Protein AF-A0A1I1HWZ4-F1 (afdb_monomer)

Sequence (330 aa):
MKKLITRGLAITAAVMVLTGCTSGADDDKSSSIFETQPDIKASENADDNSVVETENADSQNEVSESSSQIDGVSICDETTELDYDHNYDDEIRVAVERAVAESNSFAEEFSKMDDIQDHITLRRSQDQTQTEMNIASYYYYKVWDCELNNLWKRFTEKVDMQTKEKYLTDQRNWIAMKDEAVLEALGPREEGGSIYTSEVHSLLEESTKRRCYYLAKELAAVTGDSFEMPEKSLLGLYLDNQGTGDIYSSLYMKSGWESGTDADISLYRIGELHGTIEDDESGNKLFVSEDGNVKGIITYGWDGATFKVTEVTGDSIVSVNDVYEFPFVF

Secondary structure (DSSP, 8-state):
--------------------------------TT-------------------------------------S--GGG--SPP-TTS--HHHHHHHHHHHHHT-SSHHHHHHHHHHHHHHHHHTS-TT--HHHHHHHHHHHHHHHHHHHHHHHHHHHHHS-HHHHHHHHHHHHHHHHTHHHHHHHHH--HHHHTTTHHHHHHHHHHHHHHHHHHHHHHHHHHHHT---PPPPPPS-EEEEE-TTSSS--EEEEEEE-SSSSEEEEEEETTTEEEEEEEEE-TTS-EEEEETTS-EEEEEEEETTEEEEEEEEE-SS-SS-TT-EEEEES--

pLDDT: mean 81.39, std 26.74, range [22.59, 98.88]

Solvent-accessible surface area (backbone atoms only — not comparable to full-atom values): 20180 Å² total; per-residue (Å²): 140,84,90,80,91,87,86,89,87,87,87,85,90,90,87,89,87,88,89,89,90,88,87,88,86,91,83,95,72,93,71,74,95,76,74,79,72,86,83,85,73,82,86,86,85,88,85,84,88,87,89,84,87,87,83,90,81,92,81,82,86,82,90,72,96,66,92,71,77,87,80,73,62,35,60,78,78,57,80,61,67,69,61,87,90,58,85,52,65,64,19,43,41,40,38,46,54,50,42,49,74,75,38,93,44,69,70,51,31,53,52,42,52,52,50,52,45,49,50,56,56,70,16,50,64,93,82,60,49,66,67,54,50,32,53,53,31,44,51,50,22,47,47,33,49,46,45,34,52,52,48,50,53,58,37,59,75,72,51,55,69,69,58,41,53,53,54,50,52,55,48,50,21,44,60,59,26,46,68,57,50,43,38,74,72,63,45,59,70,91,78,40,60,82,56,36,61,31,52,51,24,51,53,52,24,54,35,34,46,53,50,35,54,52,48,48,47,55,37,20,68,74,74,71,50,89,67,80,82,74,86,72,69,84,60,48,58,26,34,24,35,89,91,47,43,53,80,53,28,38,39,35,29,41,78,31,96,90,62,66,34,29,35,43,35,41,40,64,99,59,50,74,48,52,27,38,48,43,74,44,102,84,68,47,39,33,36,37,30,76,87,67,32,40,30,25,44,45,49,74,52,89,80,17,34,36,44,34,29,70,42,65,54,82,91,67,83,70,54,68,70,42,74,47,74,18,41,63,64,77

Radius of gyration: 24.94 Å; Cα contacts (8 Å, |Δi|>4): 407; chains: 1; bounding box: 84×49×72 Å

Structure (mmCIF, N/CA/C/O backbone):
data_AF-A0A1I1HWZ4-F1
#
_entry.id   AF-A0A1I1HWZ4-F1
#
loop_
_atom_site.group_PDB
_atom_site.id
_atom_site.type_symbol
_atom_site.label_atom_id
_atom_site.label_alt_id
_atom_site.label_comp_id
_atom_site.label_asym_id
_atom_site.label_entity_id
_atom_site.label_seq_id
_atom_site.pdbx_PDB_ins_code
_atom_site.Cartn_x
_atom_site.Cartn_y
_atom_site.Cartn_z
_atom_site.occupancy
_atom_site.B_iso_or_equiv
_atom_site.auth_seq_id
_atom_site.auth_comp_id
_atom_site.auth_asym_id
_atom_site.auth_atom_id
_atom_site.pdbx_PDB_model_num
ATOM 1 N N . MET A 1 1 ? -62.732 7.031 2.782 1.00 38.50 1 MET A N 1
ATOM 2 C CA . MET A 1 1 ? -63.449 7.737 1.687 1.00 38.50 1 MET A CA 1
ATOM 3 C C . MET A 1 1 ? -62.400 8.592 0.983 1.00 38.50 1 MET A C 1
ATOM 5 O O . MET A 1 1 ? -61.805 9.387 1.680 1.00 38.50 1 MET A O 1
ATOM 9 N N . LYS A 1 2 ? -62.004 8.452 -0.285 1.00 35.09 2 LYS A N 1
ATOM 10 C CA . LYS A 1 2 ? -62.618 7.943 -1.524 1.00 35.09 2 LYS A CA 1
ATOM 11 C C . LYS A 1 2 ? -61.600 7.093 -2.318 1.00 35.09 2 LYS A C 1
ATOM 13 O O . LYS A 1 2 ? -60.401 7.291 -2.185 1.00 35.09 2 LYS A O 1
ATOM 18 N N . LYS A 1 3 ? -62.120 6.160 -3.124 1.00 36.00 3 LYS A N 1
ATOM 19 C CA . LYS A 1 3 ? -61.429 5.324 -4.130 1.00 36.00 3 LYS A CA 1
ATOM 20 C C . LYS A 1 3 ? -61.256 6.072 -5.463 1.00 36.00 3 LYS A C 1
ATOM 22 O O . LYS A 1 3 ? -62.106 6.911 -5.741 1.00 36.00 3 LYS A O 1
ATOM 27 N N . LEU A 1 4 ? -60.285 5.650 -6.291 1.00 36.06 4 LEU A N 1
ATOM 28 C CA . LEU A 1 4 ? -60.371 5.251 -7.729 1.00 36.06 4 LEU A CA 1
ATOM 29 C C . LEU A 1 4 ? -58.914 5.125 -8.272 1.00 36.06 4 LEU A C 1
ATOM 31 O O . LEU A 1 4 ? -58.170 6.085 -8.146 1.00 36.06 4 LEU A O 1
ATOM 35 N N . ILE A 1 5 ? -58.369 3.934 -8.606 1.00 40.03 5 ILE A N 1
ATOM 36 C CA . ILE A 1 5 ? -58.528 3.123 -9.854 1.00 40.03 5 ILE A CA 1
ATOM 37 C C . ILE A 1 5 ? -57.928 3.862 -11.073 1.00 40.03 5 ILE A C 1
ATOM 39 O O . ILE A 1 5 ? -58.309 5.003 -11.281 1.00 40.03 5 ILE A O 1
ATOM 43 N N . THR A 1 6 ? -57.098 3.349 -11.996 1.00 35.31 6 THR A N 1
ATOM 44 C CA . THR A 1 6 ? -56.381 2.084 -12.300 1.00 35.31 6 THR A CA 1
ATOM 45 C C . THR A 1 6 ? -55.627 2.351 -13.623 1.00 35.31 6 THR A C 1
ATOM 47 O O . THR A 1 6 ? -56.177 3.080 -14.446 1.00 35.31 6 THR A O 1
ATOM 50 N N . ARG A 1 7 ? -54.461 1.728 -13.880 1.00 33.94 7 ARG A N 1
ATOM 51 C CA . ARG A 1 7 ? -54.119 0.960 -15.114 1.00 33.94 7 ARG A CA 1
ATOM 52 C C . ARG A 1 7 ? -52.607 0.765 -15.283 1.00 33.94 7 ARG A C 1
ATOM 54 O O . ARG A 1 7 ? -51.859 1.729 -15.311 1.00 33.94 7 ARG A O 1
ATOM 61 N N . GLY A 1 8 ? -52.205 -0.499 -15.424 1.00 30.92 8 GLY A N 1
ATOM 62 C CA . GLY A 1 8 ? -50.864 -0.907 -15.837 1.00 30.92 8 GLY A CA 1
ATOM 63 C C . GLY A 1 8 ? -50.747 -1.121 -17.346 1.00 30.92 8 GLY A C 1
ATOM 64 O O . GLY A 1 8 ? -51.749 -1.109 -18.065 1.00 30.92 8 GLY A O 1
ATOM 65 N N . LEU A 1 9 ? -49.517 -1.373 -17.790 1.00 26.58 9 LEU A N 1
ATOM 66 C CA . LEU A 1 9 ? -49.197 -1.956 -19.089 1.00 26.58 9 LEU A CA 1
ATOM 67 C C . LEU A 1 9 ? -47.894 -2.761 -18.953 1.00 26.58 9 LEU A C 1
ATOM 69 O O . LEU A 1 9 ? -46.909 -2.252 -18.430 1.00 26.58 9 LEU A O 1
ATOM 73 N N . ALA A 1 10 ? -47.923 -4.016 -19.397 1.00 30.72 10 ALA A N 1
ATOM 74 C CA . ALA A 1 10 ? -46.784 -4.924 -19.511 1.00 30.72 10 ALA A CA 1
ATOM 75 C C . ALA A 1 10 ? -46.482 -5.133 -21.001 1.00 30.72 10 ALA A C 1
ATOM 77 O O . ALA A 1 10 ? -47.433 -5.235 -21.779 1.00 30.72 10 ALA A O 1
ATO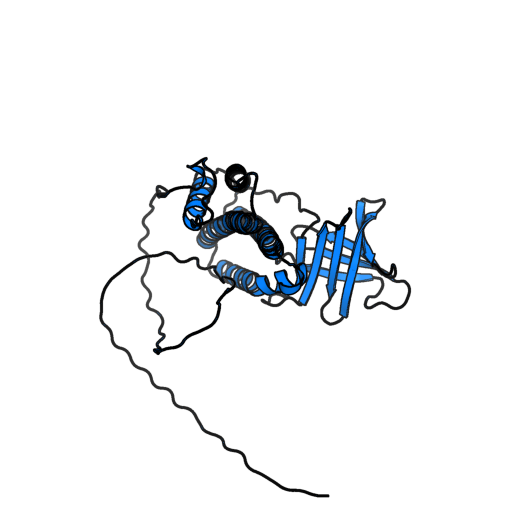M 78 N N . ILE A 1 11 ? -45.207 -5.227 -21.393 1.00 28.25 11 ILE A N 1
ATOM 79 C CA . ILE A 1 11 ? -44.791 -5.670 -22.735 1.00 28.25 11 ILE A CA 1
ATOM 80 C C . ILE A 1 11 ? -43.562 -6.585 -22.619 1.00 28.25 11 ILE A C 1
ATOM 82 O O . ILE A 1 11 ? -42.667 -6.356 -21.811 1.00 28.25 11 ILE A O 1
ATOM 86 N N . THR A 1 12 ? -43.603 -7.649 -23.417 1.00 25.95 12 THR A N 1
ATOM 87 C CA . THR A 1 12 ? -42.803 -8.880 -23.400 1.00 25.95 12 THR A CA 1
ATOM 88 C C . THR A 1 12 ? -41.672 -8.868 -24.451 1.00 25.95 12 THR A C 1
ATOM 90 O O . THR A 1 12 ? -41.719 -8.104 -25.409 1.00 25.95 12 THR A O 1
ATOM 93 N N . ALA A 1 13 ? -40.698 -9.763 -24.250 1.00 31.11 13 ALA A N 1
ATOM 94 C CA . ALA A 1 13 ? -39.396 -9.971 -24.905 1.00 31.11 13 ALA A CA 1
ATOM 95 C C . ALA A 1 13 ? -39.348 -10.350 -26.408 1.00 31.11 13 ALA A C 1
ATOM 97 O O . ALA A 1 13 ? -40.331 -10.846 -26.956 1.00 31.11 13 ALA A O 1
ATOM 98 N N . ALA A 1 14 ? -38.143 -10.270 -27.007 1.00 24.61 14 ALA A N 1
ATOM 99 C CA . ALA A 1 14 ? -37.678 -11.142 -28.103 1.00 24.61 14 ALA A CA 1
ATOM 100 C C . ALA A 1 14 ? -36.130 -11.163 -28.239 1.00 24.61 14 ALA A C 1
ATOM 102 O O . ALA A 1 14 ? -35.485 -10.128 -28.124 1.00 24.61 14 ALA A O 1
ATOM 103 N N . VAL A 1 15 ? -35.572 -12.351 -28.516 1.00 31.81 15 VAL A N 1
ATOM 104 C CA . VAL A 1 15 ? -34.152 -12.699 -28.772 1.00 31.81 15 VAL A CA 1
ATOM 105 C C . VAL A 1 15 ? -34.003 -13.129 -30.242 1.00 31.81 15 VAL A C 1
ATOM 107 O O . VAL A 1 15 ? -34.894 -13.828 -30.724 1.00 31.81 15 VAL A O 1
ATOM 110 N N . MET A 1 16 ? -32.889 -12.816 -30.925 1.00 28.08 16 MET A N 1
ATOM 111 C CA . MET A 1 16 ? -32.415 -13.532 -32.132 1.00 28.08 16 MET A CA 1
ATOM 112 C C . MET A 1 16 ? -30.881 -13.480 -32.293 1.00 28.08 16 MET A C 1
ATOM 114 O O . MET A 1 16 ? -30.250 -12.481 -31.975 1.00 28.08 16 MET A O 1
ATOM 118 N N . VAL A 1 17 ? -30.334 -14.583 -32.819 1.00 31.05 17 VAL A N 1
ATOM 119 C CA . VAL A 1 17 ? -28.922 -14.932 -33.097 1.00 31.05 17 VAL A CA 1
ATOM 120 C C . VAL A 1 17 ? -28.690 -14.932 -34.624 1.00 31.05 17 VAL A C 1
ATOM 122 O O . VAL A 1 17 ? -29.641 -15.272 -35.330 1.00 31.05 17 VAL A O 1
ATOM 125 N N . LEU A 1 18 ? -27.472 -14.623 -35.127 1.00 26.83 18 LEU A N 1
ATOM 126 C CA . LEU A 1 18 ? -26.677 -15.416 -36.114 1.00 26.83 18 LEU A CA 1
ATOM 127 C C . LEU A 1 18 ? -25.479 -14.664 -36.779 1.00 26.83 18 LEU A C 1
ATOM 129 O O . LEU A 1 18 ? -25.610 -13.563 -37.297 1.00 26.83 18 LEU A O 1
ATOM 133 N N . THR A 1 19 ? -24.354 -15.395 -36.797 1.00 28.92 19 THR A N 1
ATOM 134 C CA . THR A 1 19 ? -23.020 -15.387 -37.467 1.00 28.92 19 THR A CA 1
ATOM 135 C C . THR A 1 19 ? -22.773 -14.805 -38.885 1.00 28.92 19 THR A C 1
ATOM 137 O O . THR A 1 19 ? -23.590 -15.026 -39.778 1.00 28.92 19 THR A O 1
ATOM 140 N N . GLY A 1 20 ? -21.527 -14.328 -39.146 1.00 26.28 20 GLY A N 1
ATOM 141 C CA . GLY A 1 20 ? -20.799 -14.454 -40.444 1.00 26.28 20 GLY A CA 1
ATOM 142 C C . GLY A 1 20 ? -19.760 -13.354 -40.818 1.00 26.28 20 GLY A C 1
ATOM 143 O O . GLY A 1 20 ? -20.107 -12.185 -40.826 1.00 26.28 20 GLY A O 1
ATOM 144 N N . CYS A 1 21 ? -18.523 -13.751 -41.181 1.00 29.05 21 CYS A N 1
ATOM 145 C CA . CYS A 1 21 ? -17.221 -13.025 -41.153 1.00 29.05 21 CYS A CA 1
ATOM 146 C C . CYS A 1 21 ? -16.700 -12.245 -42.413 1.00 29.05 21 CYS A C 1
ATOM 148 O O . CYS A 1 21 ? -17.296 -12.282 -43.488 1.00 29.05 21 CYS A O 1
ATOM 150 N N . THR A 1 22 ? -15.450 -11.728 -42.254 1.00 27.42 22 THR A N 1
ATOM 151 C CA . THR A 1 22 ? -14.352 -11.272 -43.182 1.00 27.42 22 THR A CA 1
ATOM 152 C C . THR A 1 22 ? -14.216 -9.745 -43.405 1.00 27.42 22 THR A C 1
ATOM 154 O O . THR A 1 22 ? -15.232 -9.102 -43.627 1.00 27.42 22 THR A O 1
ATOM 157 N N . SER A 1 23 ? -13.054 -9.053 -43.422 1.00 31.23 23 SER A N 1
ATOM 158 C CA . SER A 1 23 ? -11.621 -9.281 -43.070 1.00 31.23 23 SER A CA 1
ATOM 159 C C . SER A 1 23 ? -10.805 -7.970 -43.295 1.00 31.23 23 SER A C 1
ATOM 161 O O . SER A 1 23 ? -11.046 -7.344 -44.328 1.00 31.23 23 SER A O 1
ATOM 163 N N . GLY A 1 24 ? -9.799 -7.616 -42.459 1.00 26.27 24 GLY A N 1
ATOM 164 C CA . GLY A 1 24 ? -8.664 -6.744 -42.873 1.00 26.27 24 GLY A CA 1
ATOM 165 C C . GLY A 1 24 ? -7.914 -5.862 -41.831 1.00 26.27 24 GLY A C 1
ATOM 166 O O . GLY A 1 24 ? -8.351 -4.743 -41.603 1.00 26.27 24 GLY A O 1
ATOM 167 N N . ALA A 1 25 ? -6.745 -6.356 -41.371 1.00 27.58 25 ALA A N 1
ATOM 168 C CA . ALA A 1 25 ? -5.433 -5.719 -41.052 1.00 27.58 25 ALA A CA 1
ATOM 169 C C . ALA A 1 25 ? -5.175 -4.770 -39.834 1.00 27.58 25 ALA A C 1
ATOM 171 O O . ALA A 1 25 ? -5.507 -3.591 -39.881 1.00 27.58 25 ALA A O 1
ATOM 172 N N . ASP A 1 26 ? -4.475 -5.347 -38.834 1.00 28.55 26 ASP A N 1
ATOM 173 C CA . ASP A 1 26 ? -3.276 -4.967 -38.029 1.00 28.55 26 ASP A CA 1
ATOM 174 C C . ASP A 1 26 ? -3.046 -3.561 -37.415 1.00 28.55 26 ASP A C 1
ATOM 176 O O . ASP A 1 26 ? -2.865 -2.581 -38.132 1.00 28.55 26 ASP A O 1
ATOM 180 N N . ASP A 1 27 ? -2.898 -3.524 -36.074 1.00 28.06 27 ASP A N 1
ATOM 181 C CA . ASP A 1 27 ? -1.665 -3.099 -35.363 1.00 28.06 27 ASP A CA 1
ATOM 182 C C . ASP A 1 27 ? -1.723 -3.490 -33.859 1.00 28.06 27 ASP A C 1
ATOM 184 O O . ASP A 1 27 ? -2.655 -3.124 -33.138 1.00 28.06 27 ASP A O 1
ATOM 188 N N . ASP A 1 28 ? -0.721 -4.245 -33.390 1.00 31.33 28 ASP A N 1
ATOM 189 C CA . ASP A 1 28 ? -0.553 -4.726 -32.008 1.00 31.33 28 ASP A CA 1
ATOM 190 C C . ASP A 1 28 ? -0.138 -3.594 -31.047 1.00 31.33 28 ASP A C 1
ATOM 192 O O . ASP A 1 28 ? 0.939 -3.008 -31.174 1.00 31.33 28 ASP A O 1
ATOM 196 N N . LYS A 1 29 ? -0.953 -3.340 -30.014 1.00 28.89 29 LYS A N 1
ATOM 197 C CA . LYS A 1 29 ? -0.550 -2.630 -28.789 1.00 28.89 29 LYS A CA 1
ATOM 198 C C . LYS A 1 29 ? -1.065 -3.389 -27.571 1.00 28.89 29 LYS A C 1
ATOM 200 O O . LYS A 1 29 ? -2.269 -3.503 -27.363 1.00 28.89 29 LYS A O 1
ATOM 205 N N . SER A 1 30 ? -0.137 -3.888 -26.761 1.00 31.52 30 SER A N 1
ATOM 206 C CA . SER A 1 30 ? -0.400 -4.451 -25.436 1.00 31.52 30 SER A CA 1
ATOM 207 C C . SER A 1 30 ? -0.931 -3.352 -24.510 1.00 31.52 30 SER A C 1
ATOM 209 O O . SER A 1 30 ? -0.153 -2.606 -23.922 1.00 31.52 30 SER A O 1
ATOM 211 N N . SER A 1 31 ? -2.251 -3.231 -24.389 1.00 29.28 31 SER A N 1
ATOM 212 C CA . SER A 1 31 ? -2.900 -2.373 -23.394 1.00 29.28 31 SER A CA 1
ATOM 213 C C . SER A 1 31 ? -2.876 -3.039 -22.015 1.00 29.28 31 SER A C 1
ATOM 215 O O . SER A 1 31 ? -3.223 -4.216 -21.895 1.00 29.28 31 SER A O 1
ATOM 217 N N . SER A 1 32 ? -2.497 -2.276 -20.984 1.00 37.09 32 SER A N 1
ATOM 218 C CA . SER A 1 32 ? -2.587 -2.649 -19.567 1.00 37.09 32 SER A CA 1
ATOM 219 C C . SER A 1 32 ? -3.937 -3.305 -19.246 1.00 37.09 32 SER A C 1
ATOM 221 O O . SER A 1 32 ? -4.990 -2.734 -19.516 1.00 37.09 32 SER A O 1
ATOM 223 N N . ILE A 1 33 ? -3.919 -4.497 -18.642 1.00 35.78 33 ILE A N 1
ATOM 224 C CA . ILE A 1 33 ? -5.132 -5.178 -18.145 1.00 35.78 33 ILE A CA 1
ATOM 225 C C . ILE A 1 33 ? -5.763 -4.434 -16.946 1.00 35.78 33 ILE A C 1
ATOM 227 O O . ILE A 1 33 ? -6.873 -4.771 -16.535 1.00 35.78 33 ILE A O 1
ATOM 231 N N . PHE A 1 34 ? -5.074 -3.432 -16.385 1.00 39.88 34 PHE A N 1
ATOM 232 C CA . PHE A 1 34 ? -5.326 -2.898 -15.044 1.00 39.88 34 PHE A CA 1
ATOM 233 C C . PHE A 1 34 ? -5.639 -1.396 -14.977 1.00 39.88 34 PHE A C 1
ATOM 235 O O . PHE A 1 34 ? -5.811 -0.866 -13.881 1.00 39.88 34 PHE A O 1
ATOM 242 N N . GLU A 1 35 ? -5.761 -0.695 -16.104 1.00 40.53 35 GLU A N 1
ATOM 243 C CA . GLU A 1 35 ? -6.103 0.730 -16.079 1.00 40.53 35 GLU A CA 1
ATOM 244 C C . GLU A 1 35 ? -7.620 0.961 -16.082 1.00 40.53 35 GLU A C 1
ATOM 246 O O . GLU A 1 35 ? -8.275 0.958 -17.122 1.00 40.53 35 GLU A O 1
ATOM 251 N N . THR A 1 36 ? -8.176 1.269 -14.911 1.00 31.19 36 THR A N 1
ATOM 252 C CA . THR A 1 36 ? -9.171 2.342 -1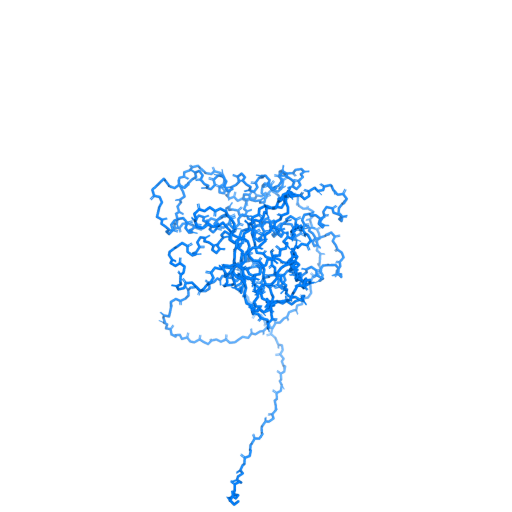4.825 1.00 31.19 36 THR A CA 1
ATOM 253 C C . THR A 1 36 ? -8.407 3.643 -14.620 1.00 31.19 36 THR A C 1
ATOM 255 O O . THR A 1 36 ? -7.978 3.960 -13.513 1.00 31.19 36 THR A O 1
ATOM 258 N N . GLN A 1 37 ? -8.188 4.391 -15.703 1.00 35.41 37 GLN A N 1
ATOM 259 C CA . GLN A 1 37 ? -7.815 5.796 -15.574 1.00 35.41 37 GLN A CA 1
ATOM 260 C C . GLN A 1 37 ? -8.959 6.539 -14.861 1.00 35.41 37 GLN A C 1
ATOM 262 O O . GLN A 1 37 ? -10.119 6.330 -15.231 1.00 35.41 37 GLN A O 1
ATOM 267 N N . PRO A 1 38 ? -8.686 7.453 -13.915 1.00 31.84 38 PRO A N 1
ATOM 268 C CA . PRO A 1 38 ? -9.669 8.462 -13.562 1.00 31.84 38 PRO A CA 1
ATOM 269 C C . PRO A 1 38 ? -9.919 9.326 -14.807 1.00 31.84 38 PRO A C 1
ATOM 271 O O . PRO A 1 38 ? -9.071 10.118 -15.222 1.00 31.84 38 PRO A O 1
ATOM 274 N N . ASP A 1 39 ? -11.078 9.128 -15.436 1.00 26.86 39 ASP A N 1
ATOM 275 C CA . ASP A 1 39 ? -11.561 9.886 -16.591 1.00 26.86 39 ASP A CA 1
ATOM 276 C C . ASP A 1 39 ? -11.630 11.387 -16.220 1.00 26.86 39 ASP A C 1
ATOM 278 O O . ASP A 1 39 ? -12.622 11.872 -15.675 1.00 26.86 39 ASP A O 1
ATOM 282 N N . ILE A 1 40 ? -10.595 12.176 -16.532 1.00 32.34 40 ILE A N 1
ATOM 283 C CA . ILE A 1 40 ? -10.735 13.636 -16.627 1.00 32.34 40 ILE A CA 1
ATOM 284 C C . ILE A 1 40 ? -11.189 13.947 -18.053 1.00 32.34 40 ILE A C 1
ATOM 286 O O . ILE A 1 40 ? -10.394 14.294 -18.924 1.00 32.34 40 ILE A O 1
ATOM 290 N N . LYS A 1 41 ? -12.496 13.820 -18.303 1.00 27.77 41 LYS A N 1
ATOM 291 C CA . LYS A 1 41 ? -13.126 14.325 -19.529 1.00 27.77 41 LYS A CA 1
ATOM 292 C C . LYS A 1 41 ? -13.779 15.675 -19.270 1.00 27.77 41 LYS A C 1
ATOM 294 O O . LYS A 1 41 ? -14.785 15.780 -18.574 1.00 27.77 41 LYS A O 1
ATOM 299 N N . ALA A 1 42 ? -13.229 16.710 -19.897 1.00 25.97 42 ALA A N 1
ATOM 300 C CA . ALA A 1 42 ? -13.965 17.931 -20.180 1.00 25.97 42 ALA A CA 1
ATOM 301 C C . ALA A 1 42 ? -15.014 17.646 -21.278 1.00 25.97 42 ALA A C 1
ATOM 303 O O . ALA A 1 42 ? -14.674 17.146 -22.349 1.00 25.97 42 ALA A O 1
ATOM 304 N N . SER A 1 43 ? -16.284 17.958 -20.996 1.00 24.02 43 SER A N 1
ATOM 305 C CA . SER A 1 43 ? -17.391 18.046 -21.973 1.00 24.02 43 SER A CA 1
ATOM 306 C C . SER A 1 43 ? -17.037 19.073 -23.075 1.00 24.02 43 SER A C 1
ATOM 308 O O . SER A 1 43 ? -16.333 20.035 -22.778 1.00 24.02 43 SER A O 1
ATOM 310 N N . GLU A 1 44 ? -17.453 19.030 -24.347 1.00 23.58 44 GLU A N 1
ATOM 311 C CA . GLU A 1 44 ? -18.650 18.476 -24.992 1.00 23.58 44 GLU A CA 1
ATOM 312 C C . GLU A 1 44 ? -18.443 18.534 -26.530 1.00 23.58 44 GLU A C 1
ATOM 314 O O . GLU A 1 44 ? -17.950 19.551 -27.028 1.00 23.58 44 GLU A O 1
ATOM 319 N N . ASN A 1 45 ? -18.823 17.496 -27.292 1.00 25.72 45 ASN A N 1
ATOM 320 C CA . ASN A 1 45 ? -19.725 17.580 -28.461 1.00 25.72 45 ASN A CA 1
ATOM 321 C C . ASN A 1 45 ? -19.862 16.234 -29.202 1.00 25.72 45 ASN A C 1
ATOM 323 O O . ASN A 1 45 ? -18.896 15.506 -29.413 1.00 25.72 45 ASN A O 1
ATOM 327 N N . ALA A 1 46 ? -21.110 15.954 -29.577 1.00 22.95 46 ALA A N 1
ATOM 328 C CA . ALA A 1 46 ? -21.642 14.753 -30.214 1.00 22.95 46 ALA A CA 1
ATOM 329 C C . ALA A 1 46 ? -21.151 14.523 -31.658 1.00 22.95 46 ALA A C 1
ATOM 331 O O . ALA A 1 46 ? -20.998 15.488 -32.401 1.00 22.95 46 ALA A O 1
ATOM 332 N N . ASP A 1 47 ? -20.987 13.261 -32.076 1.00 23.52 47 ASP A N 1
ATOM 333 C CA . ASP A 1 47 ? -21.972 12.556 -32.920 1.00 23.52 47 ASP A CA 1
ATOM 334 C C . ASP A 1 47 ? -21.558 11.097 -33.240 1.00 23.52 47 ASP A C 1
ATOM 336 O O . ASP A 1 47 ? -20.384 10.787 -33.408 1.00 23.52 47 ASP A O 1
ATOM 340 N N . ASP A 1 48 ? -22.588 10.253 -33.370 1.00 22.69 48 ASP A N 1
ATOM 341 C CA . ASP A 1 48 ? -22.713 9.033 -34.196 1.00 22.69 48 ASP A CA 1
ATOM 342 C C . ASP A 1 48 ? -21.966 7.707 -33.842 1.00 22.69 48 ASP A C 1
ATOM 344 O O . ASP A 1 48 ? -20.865 7.411 -34.291 1.00 22.69 48 ASP A O 1
ATOM 348 N N . ASN A 1 49 ? -22.678 6.844 -33.099 1.00 23.78 49 ASN A N 1
ATOM 349 C CA . ASN A 1 49 ? -23.187 5.529 -33.551 1.00 23.78 49 ASN A CA 1
ATOM 350 C C . ASN A 1 49 ? -22.206 4.459 -34.105 1.00 23.78 49 ASN A C 1
ATOM 352 O O . ASN A 1 49 ? -21.797 4.493 -35.260 1.00 23.78 49 ASN A O 1
ATOM 356 N N . SER A 1 50 ? -22.001 3.363 -33.363 1.00 23.47 50 SER A N 1
ATOM 357 C CA . SER A 1 50 ? -22.541 2.032 -33.724 1.00 23.47 50 SER A CA 1
ATOM 358 C C . SER A 1 50 ? -22.009 0.910 -32.821 1.00 23.47 50 SER A C 1
ATOM 360 O O . SER A 1 50 ? -20.885 0.917 -32.334 1.00 23.47 50 SER A O 1
ATOM 362 N N . VAL A 1 51 ? -22.909 -0.035 -32.575 1.00 24.52 51 VAL A N 1
ATOM 363 C CA . VAL A 1 51 ? -22.828 -1.213 -31.706 1.00 24.52 51 VAL A CA 1
ATOM 364 C C . VAL A 1 51 ? -22.064 -2.345 -32.411 1.00 24.52 51 VAL A C 1
ATOM 366 O O . VAL A 1 51 ? -22.137 -2.429 -33.635 1.00 24.52 51 VAL A O 1
ATOM 369 N N . VAL A 1 52 ? -21.416 -3.246 -31.655 1.00 23.95 52 VAL A N 1
ATOM 370 C CA . VAL A 1 52 ? -21.683 -4.710 -31.635 1.00 23.95 52 VAL A CA 1
ATOM 371 C C . VAL A 1 52 ? -20.539 -5.479 -30.942 1.00 23.95 52 VAL A C 1
ATOM 373 O O . VAL A 1 52 ? -19.390 -5.460 -31.370 1.00 23.95 52 VAL A O 1
ATOM 376 N N . GLU A 1 53 ? -20.918 -6.181 -29.870 1.00 28.22 53 GLU A N 1
ATOM 377 C CA . GLU A 1 53 ? -20.212 -7.279 -29.191 1.00 28.22 53 GLU A CA 1
ATOM 378 C C . GLU A 1 53 ? -19.999 -8.481 -30.135 1.00 28.22 53 GLU A C 1
ATOM 380 O O . GLU A 1 53 ? -20.802 -8.668 -31.040 1.00 28.22 53 GLU A O 1
ATOM 385 N N . THR A 1 54 ? -19.018 -9.364 -29.904 1.00 23.11 54 THR A N 1
ATOM 386 C CA . THR A 1 54 ? -19.248 -10.800 -29.580 1.00 23.11 54 THR A CA 1
ATOM 387 C C . THR A 1 54 ? -17.914 -11.532 -29.358 1.00 23.11 54 THR A C 1
ATOM 389 O O . THR A 1 54 ? -16.920 -11.304 -30.041 1.00 23.11 54 THR A O 1
ATOM 392 N N . GLU A 1 55 ? -17.960 -12.442 -28.393 1.00 26.00 55 GLU A N 1
ATOM 393 C CA . GLU A 1 55 ? -16.935 -13.322 -27.842 1.00 26.00 55 GLU A CA 1
ATOM 394 C C . GLU A 1 55 ? -16.443 -14.483 -28.748 1.00 26.00 55 GLU A C 1
ATOM 396 O O . GLU A 1 55 ? -17.183 -15.022 -29.569 1.00 26.00 55 GLU A O 1
ATOM 401 N N . ASN A 1 56 ? -15.220 -14.931 -28.415 1.00 28.23 56 ASN A N 1
ATOM 402 C CA . ASN A 1 56 ? -14.671 -16.300 -28.342 1.00 28.23 56 ASN A CA 1
ATOM 403 C C . ASN A 1 56 ? -14.507 -17.202 -29.585 1.00 28.23 56 ASN A C 1
ATOM 405 O O . ASN A 1 56 ? -15.469 -17.752 -30.120 1.00 28.23 56 ASN A O 1
ATOM 409 N N . ALA A 1 57 ? -13.245 -17.581 -29.846 1.00 22.59 57 ALA A N 1
ATOM 410 C CA . ALA A 1 57 ? -12.867 -18.977 -30.091 1.00 22.59 57 ALA A CA 1
ATOM 411 C C . ALA A 1 57 ? -11.392 -19.260 -29.730 1.00 22.59 57 ALA A C 1
ATOM 413 O O . ALA A 1 57 ? -10.472 -18.599 -30.201 1.00 22.59 57 ALA A O 1
ATOM 414 N N . ASP A 1 58 ? -11.247 -20.293 -28.904 1.00 28.38 58 ASP A N 1
ATOM 415 C CA . ASP A 1 58 ? -10.077 -21.079 -28.506 1.00 28.38 58 ASP A CA 1
ATOM 416 C C . ASP A 1 58 ? -9.012 -21.275 -29.605 1.00 28.38 58 ASP A C 1
ATOM 418 O O . ASP A 1 58 ? -9.324 -21.620 -30.748 1.00 28.38 58 ASP A O 1
ATOM 422 N N . SER A 1 59 ? -7.737 -21.101 -29.251 1.00 24.69 59 SER A N 1
ATOM 423 C CA . SER A 1 59 ? -6.598 -21.602 -30.025 1.00 24.69 59 SER A CA 1
ATOM 424 C C . SER A 1 59 ? -5.436 -21.927 -29.093 1.00 24.69 59 SER A C 1
ATOM 426 O O . SER A 1 59 ? -4.904 -21.084 -28.376 1.00 24.69 59 SER A O 1
ATOM 428 N N . GLN A 1 60 ? -5.102 -23.212 -29.106 1.00 25.25 60 GLN A N 1
ATOM 429 C CA . GLN A 1 60 ? -4.130 -23.878 -28.262 1.00 25.25 60 GLN A CA 1
ATOM 430 C C . GLN A 1 60 ? -2.689 -23.441 -28.554 1.00 25.25 60 GLN A C 1
ATOM 432 O O . GLN A 1 60 ? -2.280 -23.332 -29.706 1.00 25.25 60 GLN A O 1
ATOM 437 N N . ASN A 1 61 ? -1.949 -23.284 -27.455 1.00 26.98 61 ASN A N 1
ATOM 438 C CA . ASN A 1 61 ? -0.498 -23.335 -27.269 1.00 26.98 61 ASN A CA 1
ATOM 439 C C . ASN A 1 61 ? 0.357 -23.834 -28.448 1.00 26.98 61 ASN A C 1
ATOM 441 O O . ASN A 1 61 ? 0.355 -25.025 -28.761 1.00 26.98 61 ASN A O 1
ATOM 445 N N . GLU A 1 62 ? 1.287 -22.980 -28.878 1.00 25.12 62 GLU A N 1
ATOM 446 C CA . GLU A 1 62 ? 2.666 -23.400 -29.133 1.00 25.12 62 GLU A CA 1
ATOM 447 C C . GLU A 1 62 ? 3.604 -22.634 -28.193 1.00 25.12 62 GLU A C 1
ATOM 449 O O . GLU A 1 62 ? 3.696 -21.409 -28.213 1.00 25.12 62 GLU A O 1
ATOM 454 N N . VAL A 1 63 ? 4.277 -23.391 -27.327 1.00 36.19 63 VAL A N 1
ATOM 455 C CA . VAL A 1 63 ? 5.316 -22.913 -26.416 1.00 36.19 63 VAL A CA 1
ATOM 456 C C . VAL A 1 63 ? 6.577 -22.657 -27.235 1.00 36.19 63 VAL A C 1
ATOM 458 O O . VAL A 1 63 ? 7.144 -23.590 -27.799 1.00 36.19 63 VAL A O 1
ATOM 461 N N . SER A 1 64 ? 7.032 -21.408 -27.264 1.00 26.14 64 SER A N 1
ATOM 462 C CA . SER A 1 64 ? 8.418 -21.074 -27.588 1.00 26.14 64 SER A CA 1
ATOM 463 C C . SER A 1 64 ? 9.078 -20.497 -26.343 1.00 26.14 64 SER A C 1
ATOM 465 O O . SER A 1 64 ? 8.783 -19.376 -25.935 1.00 26.14 64 SER A O 1
ATOM 467 N N . GLU A 1 65 ? 9.970 -21.284 -25.737 1.00 39.50 65 GLU A N 1
ATOM 468 C CA . GLU A 1 65 ? 11.002 -20.769 -24.837 1.00 39.50 65 GLU A CA 1
ATOM 469 C C . GLU A 1 65 ? 11.802 -19.704 -25.595 1.00 39.50 65 GLU A C 1
ATOM 471 O O . GLU A 1 65 ? 12.577 -20.015 -26.498 1.00 39.50 65 GLU A O 1
ATOM 476 N N . SER A 1 66 ? 11.602 -18.440 -25.238 1.00 30.73 66 SER A N 1
ATOM 477 C CA . SER A 1 66 ? 12.432 -17.337 -25.699 1.00 30.73 66 SER A CA 1
ATOM 478 C C . SER A 1 66 ? 13.047 -16.688 -24.474 1.00 30.73 66 SER A C 1
ATOM 480 O O . SER A 1 66 ? 12.339 -16.101 -23.659 1.00 30.73 66 SER A O 1
ATOM 482 N N . SER A 1 67 ? 14.371 -16.775 -24.351 1.00 43.06 67 SER A N 1
ATOM 483 C CA . SER A 1 67 ? 15.133 -15.819 -23.553 1.00 43.06 67 SER A CA 1
ATOM 484 C C . SER A 1 67 ? 14.951 -14.444 -24.205 1.00 43.06 67 SER A C 1
ATOM 486 O O . SER A 1 67 ? 15.675 -14.092 -25.138 1.00 43.06 67 SER A O 1
ATOM 488 N N . SER A 1 68 ? 13.916 -13.709 -23.808 1.00 42.28 68 SER A N 1
ATOM 489 C CA . SER A 1 68 ? 13.598 -12.409 -24.390 1.00 42.28 68 SER A CA 1
ATOM 490 C C . SER A 1 68 ? 14.655 -11.397 -23.968 1.00 42.28 68 SER A C 1
ATOM 492 O O . SER A 1 68 ? 14.759 -11.059 -22.789 1.00 42.28 68 SER A O 1
ATOM 494 N N . GLN A 1 69 ? 15.438 -10.905 -24.929 1.00 58.94 69 GLN A N 1
ATOM 495 C CA . GLN A 1 69 ? 16.091 -9.612 -24.767 1.00 58.94 69 GLN A CA 1
ATOM 496 C C . GLN A 1 69 ? 14.984 -8.578 -24.539 1.00 58.94 69 GLN A C 1
ATOM 498 O O . GLN A 1 69 ? 14.005 -8.541 -25.282 1.00 58.94 69 GLN A O 1
ATOM 503 N N . ILE A 1 70 ? 15.095 -7.813 -23.456 1.00 74.25 70 ILE A N 1
ATOM 504 C CA . ILE A 1 70 ? 14.144 -6.750 -23.138 1.00 74.25 70 ILE A CA 1
ATOM 505 C C . ILE A 1 70 ? 14.506 -5.559 -24.027 1.00 74.25 70 ILE A C 1
ATOM 507 O O . ILE A 1 70 ? 15.343 -4.720 -23.676 1.00 74.25 70 ILE A O 1
ATOM 511 N N . ASP A 1 71 ? 13.919 -5.548 -25.221 1.00 77.06 71 ASP A N 1
ATOM 512 C CA . ASP A 1 71 ? 14.098 -4.498 -26.216 1.00 77.06 71 ASP A CA 1
ATOM 513 C C . ASP A 1 71 ? 13.231 -3.282 -25.848 1.00 77.06 71 ASP A C 1
ATOM 515 O O . ASP A 1 71 ? 12.027 -3.400 -25.629 1.00 77.06 71 ASP A O 1
ATOM 519 N N . GLY A 1 72 ? 13.842 -2.097 -25.762 1.00 88.25 72 GLY A N 1
ATOM 520 C CA . GLY A 1 72 ? 13.150 -0.859 -25.393 1.00 88.25 72 GLY A CA 1
ATOM 521 C C . GLY A 1 72 ? 14.089 0.215 -24.847 1.00 88.25 72 GLY A C 1
ATOM 522 O O . GLY A 1 72 ? 15.261 -0.054 -24.579 1.00 88.25 72 GLY A O 1
ATOM 523 N N . VAL A 1 73 ? 13.587 1.437 -24.687 1.00 93.81 73 VAL A N 1
ATOM 524 C CA . VAL A 1 73 ? 14.286 2.505 -23.953 1.00 93.81 73 VAL A CA 1
ATOM 525 C C . VAL A 1 73 ? 13.870 2.397 -22.491 1.00 93.81 73 VAL A C 1
ATOM 527 O O . VAL A 1 73 ? 12.683 2.259 -22.222 1.00 93.81 73 VAL A O 1
ATOM 530 N N . SER A 1 74 ? 14.823 2.400 -21.560 1.00 96.50 74 SER A N 1
ATOM 531 C CA . SER A 1 74 ? 14.528 2.475 -20.126 1.00 96.50 74 SER A CA 1
ATOM 532 C C . SER A 1 74 ? 14.584 3.923 -19.661 1.00 96.50 74 SER A C 1
ATOM 534 O O . SER A 1 74 ? 15.492 4.658 -20.049 1.00 96.50 74 SER A O 1
ATOM 536 N N . ILE A 1 75 ? 13.698 4.305 -18.738 1.00 97.56 75 ILE A N 1
ATOM 537 C CA . ILE A 1 75 ? 13.749 5.633 -18.104 1.00 97.56 75 ILE A CA 1
ATOM 538 C C . ILE A 1 75 ? 15.079 5.848 -17.355 1.00 97.56 75 ILE A C 1
ATOM 540 O O . ILE A 1 75 ? 15.518 6.984 -17.154 1.00 97.56 75 ILE A O 1
ATOM 544 N N . CYS A 1 76 ? 15.748 4.753 -16.980 1.00 97.38 76 CYS A N 1
ATOM 545 C CA . CYS A 1 76 ? 17.053 4.750 -16.327 1.00 97.38 76 CYS A CA 1
ATOM 546 C C . CYS A 1 76 ? 18.240 4.952 -17.284 1.00 97.38 76 CYS A C 1
ATOM 548 O O . CYS A 1 76 ? 19.351 5.199 -16.819 1.00 97.38 76 CYS A O 1
ATOM 550 N N . ASP A 1 77 ? 18.033 4.873 -18.605 1.00 96.19 77 ASP A N 1
ATOM 551 C CA . ASP A 1 77 ? 19.109 5.024 -19.597 1.00 96.19 77 ASP A CA 1
ATOM 552 C C . ASP A 1 77 ? 19.529 6.498 -19.785 1.00 96.19 77 ASP A C 1
ATOM 554 O O . ASP A 1 77 ? 20.621 6.782 -20.283 1.00 96.19 77 ASP A O 1
ATOM 558 N N . GLU A 1 78 ? 18.685 7.446 -19.369 1.00 93.50 78 GLU A N 1
ATOM 559 C CA . GLU A 1 78 ? 18.919 8.884 -19.492 1.00 93.50 78 GLU A CA 1
ATOM 560 C C . GLU A 1 78 ? 19.032 9.579 -18.128 1.00 93.50 78 GLU A C 1
ATOM 562 O O . GLU A 1 78 ? 18.375 9.197 -17.167 1.00 93.50 78 GLU A O 1
ATOM 567 N N . THR A 1 79 ? 19.860 10.625 -18.043 1.00 93.44 79 THR A N 1
ATOM 568 C CA . THR A 1 79 ? 20.125 11.400 -16.816 1.00 93.44 79 THR A CA 1
ATOM 569 C C . THR A 1 79 ? 19.724 12.873 -16.914 1.00 93.44 79 THR A C 1
ATOM 571 O O . THR A 1 79 ? 19.967 13.639 -15.983 1.00 93.44 79 THR A O 1
ATOM 574 N N . THR A 1 80 ? 19.145 13.294 -18.040 1.00 95.50 80 THR A N 1
ATOM 575 C CA . THR A 1 80 ? 18.634 14.658 -18.225 1.00 95.50 80 THR A CA 1
ATOM 576 C C . THR A 1 80 ? 17.346 14.867 -17.429 1.00 95.50 80 THR A C 1
ATOM 578 O O . THR A 1 80 ? 16.716 13.901 -16.990 1.00 95.50 80 THR A O 1
ATOM 581 N N . GLU A 1 81 ? 16.957 16.128 -17.218 1.00 96.69 81 GLU A N 1
ATOM 582 C CA . GLU A 1 81 ? 15.689 16.439 -16.552 1.00 96.69 81 GLU A CA 1
ATOM 583 C C . GLU A 1 81 ? 14.499 15.787 -17.279 1.00 96.69 81 GLU A C 1
ATOM 585 O O . GLU A 1 81 ? 14.534 15.593 -18.495 1.00 96.69 81 GLU A O 1
ATOM 590 N N . LEU A 1 82 ? 13.459 15.419 -16.527 1.00 96.88 82 LEU A N 1
ATOM 591 C CA . LEU A 1 82 ? 12.234 14.851 -17.094 1.00 96.88 82 LEU A CA 1
ATOM 592 C C . LEU A 1 82 ? 11.555 15.850 -18.039 1.00 96.88 82 LEU A C 1
ATOM 594 O O . LEU A 1 82 ? 11.361 17.014 -17.686 1.00 96.88 82 LEU A O 1
ATOM 598 N N . ASP A 1 83 ? 11.130 15.364 -19.204 1.00 96.12 83 ASP A N 1
ATOM 599 C CA . ASP A 1 83 ? 10.189 16.073 -20.067 1.00 96.12 83 ASP A CA 1
ATOM 600 C C . ASP A 1 83 ? 8.762 15.759 -19.598 1.00 96.12 83 ASP A C 1
ATOM 602 O O . ASP A 1 83 ? 8.245 14.668 -19.829 1.00 96.12 83 ASP A O 1
ATOM 606 N N . TYR A 1 84 ? 8.125 16.695 -18.895 1.00 94.56 84 TYR A N 1
ATOM 607 C CA . TYR A 1 84 ? 6.791 16.478 -18.321 1.00 94.56 84 TYR A CA 1
ATOM 608 C C . TYR A 1 84 ? 5.660 16.435 -19.361 1.00 94.56 84 TYR A C 1
ATOM 610 O O . TYR A 1 84 ? 4.537 16.093 -18.992 1.00 94.56 84 TYR A O 1
ATOM 618 N N . ASP A 1 85 ? 5.940 16.731 -20.635 1.00 95.62 85 ASP A N 1
ATOM 619 C CA . ASP A 1 85 ? 4.994 16.536 -21.740 1.00 95.62 85 ASP A CA 1
ATOM 620 C C . ASP A 1 85 ? 5.124 15.133 -22.380 1.00 95.62 85 ASP A C 1
ATOM 622 O O . ASP A 1 85 ? 4.278 14.735 -23.188 1.00 95.62 85 ASP A O 1
ATOM 626 N N . HIS A 1 86 ? 6.163 14.366 -22.024 1.00 96.12 86 HIS A N 1
ATOM 627 C CA . HIS A 1 86 ? 6.418 13.015 -22.531 1.00 96.12 86 HIS A CA 1
ATOM 628 C C . HIS A 1 86 ? 5.808 11.932 -21.633 1.00 96.12 86 HIS A C 1
ATOM 630 O O . HIS A 1 86 ? 5.876 12.007 -20.406 1.00 96.12 86 HIS A O 1
ATOM 636 N N . ASN A 1 87 ? 5.246 10.884 -22.247 1.00 96.88 87 ASN A N 1
ATOM 637 C CA . ASN A 1 87 ? 4.745 9.724 -21.511 1.00 96.88 87 ASN A CA 1
ATOM 638 C C . ASN A 1 87 ? 5.858 8.681 -21.320 1.00 96.88 87 ASN A C 1
ATOM 640 O O . ASN A 1 87 ? 6.243 7.993 -22.266 1.00 96.88 87 ASN A O 1
ATOM 644 N N . TYR A 1 88 ? 6.301 8.522 -20.073 1.00 98.00 88 TYR A N 1
ATOM 645 C CA . TYR A 1 88 ? 7.327 7.561 -19.676 1.00 98.00 88 TYR A CA 1
ATOM 646 C C . TYR A 1 88 ? 6.805 6.153 -19.320 1.00 98.00 88 TYR A C 1
ATOM 648 O O . TYR A 1 88 ? 7.607 5.313 -18.920 1.00 98.00 88 TYR A O 1
ATOM 656 N N . ASP A 1 89 ? 5.509 5.848 -19.458 1.00 98.06 89 ASP A N 1
ATOM 657 C CA . ASP A 1 89 ? 4.914 4.562 -19.045 1.00 98.06 89 ASP A CA 1
ATOM 658 C C . ASP A 1 89 ? 5.668 3.338 -19.590 1.00 98.06 89 ASP A C 1
ATOM 660 O O . ASP A 1 89 ? 6.009 2.421 -18.839 1.00 98.06 89 ASP A O 1
ATOM 664 N N . ASP A 1 90 ? 5.957 3.325 -20.895 1.00 97.75 90 ASP A N 1
ATOM 665 C CA . ASP A 1 90 ? 6.692 2.227 -21.530 1.00 97.75 90 ASP A CA 1
ATOM 666 C C . ASP A 1 90 ? 8.151 2.164 -21.068 1.00 97.75 90 ASP A C 1
ATOM 668 O O . ASP A 1 90 ? 8.694 1.078 -20.877 1.00 97.75 90 ASP A O 1
ATOM 672 N N . GLU A 1 91 ? 8.785 3.316 -20.853 1.00 98.50 91 GLU A N 1
ATOM 673 C CA . GLU A 1 91 ? 10.174 3.390 -20.398 1.00 98.50 91 GLU A CA 1
ATOM 674 C C . GLU A 1 91 ? 10.335 2.932 -18.943 1.00 98.50 91 GLU A C 1
ATOM 676 O O . GLU A 1 91 ? 11.327 2.283 -18.598 1.00 98.50 91 GLU A O 1
ATOM 681 N N . ILE A 1 92 ? 9.344 3.224 -18.097 1.00 98.75 92 ILE A N 1
ATOM 682 C CA . ILE A 1 92 ? 9.235 2.713 -16.727 1.00 98.75 92 ILE A CA 1
ATOM 683 C C . ILE A 1 92 ? 9.014 1.201 -16.761 1.00 98.75 92 ILE A C 1
ATOM 685 O O . ILE A 1 92 ? 9.723 0.469 -16.073 1.00 98.75 92 ILE A O 1
ATOM 689 N N . ARG A 1 93 ? 8.096 0.710 -17.605 1.00 98.56 93 ARG A N 1
ATOM 690 C CA . ARG A 1 93 ? 7.860 -0.731 -17.773 1.00 98.56 93 ARG A CA 1
ATOM 691 C C . ARG A 1 93 ? 9.141 -1.467 -18.172 1.00 98.56 93 ARG A C 1
ATOM 693 O O . ARG A 1 93 ? 9.467 -2.480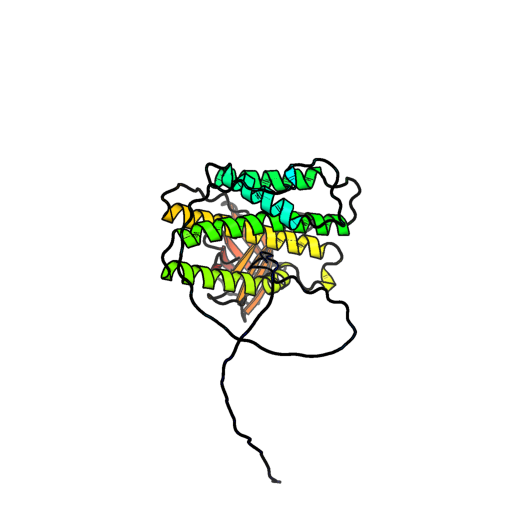 -17.560 1.00 98.56 93 ARG A O 1
ATOM 700 N N . VAL A 1 94 ? 9.892 -0.946 -19.145 1.00 98.44 94 VAL A N 1
ATOM 701 C CA . VAL A 1 94 ? 11.180 -1.524 -19.570 1.00 98.44 94 VAL A CA 1
ATOM 702 C C . VAL A 1 94 ? 12.207 -1.504 -18.434 1.00 98.44 94 VAL A C 1
ATOM 704 O O . VAL A 1 94 ? 12.923 -2.490 -18.252 1.00 98.44 94 VAL A O 1
ATOM 707 N N . ALA A 1 95 ? 12.286 -0.420 -17.654 1.00 98.56 95 ALA A N 1
ATOM 708 C CA . ALA A 1 95 ? 13.184 -0.341 -16.500 1.00 98.56 95 ALA A CA 1
ATOM 709 C C . ALA A 1 95 ? 12.870 -1.421 -15.456 1.00 98.56 95 ALA A C 1
ATOM 711 O O . ALA A 1 95 ? 13.776 -2.117 -15.000 1.00 98.56 95 ALA A O 1
ATOM 712 N N . VAL A 1 96 ? 11.585 -1.603 -15.139 1.00 98.75 96 VAL A N 1
ATOM 713 C CA . VAL A 1 96 ? 11.110 -2.626 -14.200 1.00 98.75 96 VAL A CA 1
ATOM 714 C C . VAL A 1 96 ? 11.395 -4.032 -14.724 1.00 98.75 96 VAL A C 1
ATOM 716 O O . VAL A 1 96 ? 11.980 -4.840 -14.010 1.00 98.75 96 VAL A O 1
ATOM 719 N N . GLU A 1 97 ? 11.071 -4.327 -15.985 1.00 98.44 97 GLU A N 1
ATOM 720 C CA . GLU A 1 97 ? 11.353 -5.633 -16.596 1.00 98.44 97 GLU A CA 1
ATOM 721 C C . GLU A 1 97 ? 12.852 -5.974 -16.553 1.00 98.44 97 GLU A C 1
ATOM 723 O O . GLU A 1 97 ? 13.217 -7.108 -16.229 1.00 98.44 97 GLU A O 1
ATOM 728 N N . ARG A 1 98 ? 13.734 -5.000 -16.840 1.00 97.81 98 ARG A N 1
ATOM 729 C CA . ARG A 1 98 ? 15.195 -5.180 -16.736 1.00 97.81 98 ARG A CA 1
ATOM 730 C C . ARG A 1 98 ? 15.617 -5.445 -15.298 1.00 97.81 98 ARG A C 1
ATOM 732 O O . ARG A 1 98 ? 16.338 -6.409 -15.049 1.00 97.81 98 ARG A O 1
ATOM 739 N N . ALA A 1 99 ? 15.129 -4.642 -14.356 1.00 98.19 99 ALA A N 1
ATOM 740 C CA . ALA A 1 99 ? 15.419 -4.810 -12.939 1.00 98.19 99 ALA A CA 1
ATOM 741 C C . ALA A 1 99 ? 15.017 -6.203 -12.431 1.00 98.19 99 ALA A C 1
ATOM 743 O O . ALA A 1 99 ? 15.814 -6.850 -11.750 1.00 98.19 99 ALA A O 1
ATOM 744 N N . VAL A 1 100 ? 13.835 -6.699 -12.809 1.00 98.00 100 VAL A N 1
ATOM 745 C CA . VAL A 1 100 ? 13.368 -8.052 -12.467 1.00 98.00 100 VAL A CA 1
ATOM 746 C C . VAL A 1 100 ? 14.271 -9.118 -13.084 1.00 98.00 100 VAL A C 1
ATOM 748 O O . VAL A 1 100 ? 14.746 -10.003 -12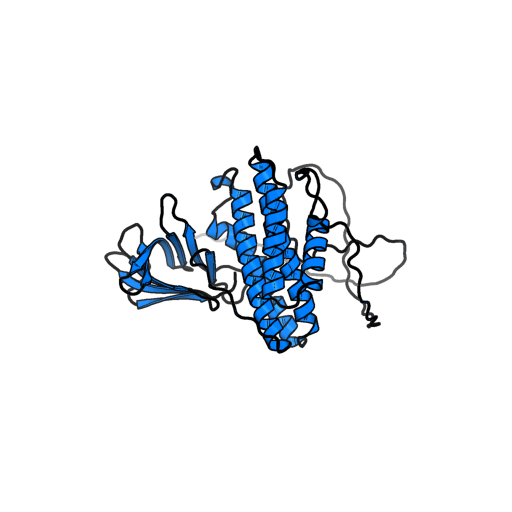.377 1.00 98.00 100 VAL A O 1
ATOM 751 N N . ALA A 1 101 ? 14.565 -9.025 -14.384 1.00 97.12 101 ALA A N 1
ATOM 752 C CA . ALA A 1 101 ? 15.395 -10.010 -15.083 1.00 97.12 101 ALA A CA 1
ATOM 753 C C . ALA A 1 101 ? 16.836 -10.089 -14.550 1.00 97.12 101 ALA A C 1
ATOM 755 O O . ALA A 1 101 ? 17.469 -11.143 -14.616 1.00 97.12 101 ALA A O 1
ATOM 756 N N . GLU A 1 102 ? 17.360 -8.981 -14.033 1.00 96.75 102 GLU A N 1
ATOM 757 C CA . GLU A 1 102 ? 18.704 -8.891 -13.462 1.00 96.75 102 GLU A CA 1
ATOM 758 C C . GLU A 1 102 ? 18.763 -9.275 -11.977 1.00 96.75 102 GLU A C 1
ATOM 760 O O . GLU A 1 102 ? 19.855 -9.317 -11.408 1.00 96.75 102 GLU A O 1
ATOM 765 N N . SER A 1 103 ? 17.622 -9.488 -11.321 1.00 97.44 103 SER A N 1
ATOM 766 C CA . SER A 1 103 ? 17.559 -9.761 -9.885 1.00 97.44 103 SER A CA 1
ATOM 767 C C . SER A 1 103 ? 17.605 -11.250 -9.565 1.00 97.44 103 SER A C 1
ATOM 769 O O . SER A 1 103 ? 17.084 -12.090 -10.292 1.00 97.44 103 SER A O 1
ATOM 771 N N . ASN A 1 104 ? 18.219 -11.581 -8.430 1.00 95.75 104 ASN A N 1
ATOM 772 C CA . ASN A 1 104 ? 18.379 -12.958 -7.956 1.00 95.75 104 ASN A CA 1
ATOM 773 C C . ASN A 1 104 ? 17.468 -13.287 -6.765 1.00 95.75 104 ASN A C 1
ATOM 775 O O . ASN A 1 104 ? 17.491 -14.410 -6.262 1.00 95.75 104 ASN A O 1
ATOM 779 N N . SER A 1 105 ? 16.714 -12.307 -6.260 1.00 97.00 105 SER A N 1
ATOM 780 C CA . SER A 1 105 ? 15.781 -12.466 -5.143 1.00 97.00 105 SER A CA 1
ATOM 781 C C . SER A 1 105 ? 14.729 -11.359 -5.149 1.00 97.00 105 SER A C 1
ATOM 783 O O . SER A 1 105 ? 15.010 -10.261 -5.622 1.00 97.00 105 SER A O 1
ATOM 785 N N . PHE A 1 106 ? 13.572 -11.596 -4.526 1.00 97.81 106 PHE A N 1
ATOM 786 C CA . PHE A 1 106 ? 12.532 -10.571 -4.355 1.00 97.81 106 PHE A CA 1
ATOM 787 C C . PHE A 1 106 ? 13.025 -9.326 -3.602 1.00 97.81 106 PHE A C 1
ATOM 789 O O . PHE A 1 106 ? 12.620 -8.213 -3.911 1.00 97.81 106 PHE A O 1
ATOM 796 N N . ALA A 1 107 ? 13.933 -9.487 -2.633 1.00 96.81 107 ALA A N 1
ATOM 797 C CA . ALA A 1 107 ? 14.520 -8.347 -1.927 1.00 96.81 107 ALA A CA 1
ATOM 798 C C . ALA A 1 107 ? 15.374 -7.469 -2.861 1.00 96.81 107 ALA A C 1
ATOM 800 O O . ALA A 1 107 ? 15.340 -6.247 -2.756 1.00 96.81 107 ALA A O 1
ATOM 801 N N . GLU A 1 108 ? 16.111 -8.088 -3.789 1.00 97.62 108 GLU A N 1
ATOM 802 C CA . GLU A 1 108 ? 16.859 -7.365 -4.824 1.00 97.62 108 GLU A CA 1
ATOM 803 C C . GLU A 1 108 ? 15.911 -6.695 -5.830 1.00 97.62 108 GLU A C 1
ATOM 805 O O . GLU A 1 108 ? 16.121 -5.532 -6.160 1.00 97.62 108 GLU A O 1
ATOM 810 N N . GLU A 1 109 ? 14.842 -7.382 -6.254 1.00 97.69 109 GLU A N 1
ATOM 811 C CA . GLU A 1 109 ? 13.814 -6.812 -7.140 1.00 97.69 109 GLU A CA 1
ATOM 812 C C . GLU A 1 109 ? 13.209 -5.540 -6.538 1.00 97.69 109 GLU A C 1
ATOM 814 O O . GLU A 1 109 ? 13.195 -4.494 -7.183 1.00 97.69 109 GLU A O 1
ATOM 819 N N . PHE A 1 110 ? 12.783 -5.596 -5.273 1.00 98.12 110 PHE A N 1
ATOM 820 C CA . PHE A 1 110 ? 12.184 -4.451 -4.587 1.00 98.12 110 PHE A CA 1
ATOM 821 C C . PHE A 1 110 ? 13.173 -3.320 -4.322 1.00 98.12 110 PHE A C 1
ATOM 823 O O . PHE A 1 110 ? 12.802 -2.163 -4.489 1.00 98.12 110 PHE A O 1
ATOM 830 N N . SER A 1 111 ? 14.432 -3.632 -4.003 1.00 98.00 111 SER A N 1
ATOM 831 C CA . SER A 1 111 ? 15.479 -2.608 -3.915 1.00 98.00 111 SER A CA 1
ATOM 832 C C . SER A 1 111 ? 15.679 -1.896 -5.252 1.00 98.00 111 SER A C 1
ATOM 834 O O . SER A 1 111 ? 15.860 -0.685 -5.269 1.00 98.00 111 SER A O 1
ATOM 836 N N . LYS A 1 112 ? 15.610 -2.613 -6.381 1.00 98.56 112 LYS A N 1
ATOM 837 C CA . LYS A 1 112 ? 15.724 -1.983 -7.703 1.00 98.56 112 LYS A CA 1
ATOM 838 C C . LYS A 1 112 ? 14.492 -1.161 -8.079 1.00 98.56 112 LYS A C 1
ATOM 840 O O . LYS A 1 112 ? 14.631 -0.216 -8.847 1.00 98.56 112 LYS A O 1
ATOM 845 N N . MET A 1 113 ? 13.304 -1.477 -7.555 1.00 98.69 113 MET A N 1
ATOM 846 C CA . MET A 1 113 ? 12.141 -0.590 -7.703 1.00 98.69 113 MET A CA 1
ATOM 847 C C . MET A 1 113 ? 12.402 0.751 -7.017 1.00 98.69 113 MET A C 1
ATOM 849 O O . MET A 1 113 ? 12.171 1.796 -7.624 1.00 98.69 113 MET A O 1
ATOM 853 N N . ASP A 1 114 ? 12.952 0.717 -5.798 1.00 98.25 114 ASP A N 1
ATOM 854 C CA . ASP A 1 114 ? 13.368 1.926 -5.084 1.00 98.25 114 ASP A CA 1
ATOM 855 C C . ASP A 1 114 ? 14.478 2.670 -5.872 1.00 98.25 114 ASP A C 1
ATOM 857 O O . ASP A 1 114 ? 14.379 3.879 -6.067 1.00 98.25 114 ASP A O 1
ATOM 861 N N . ASP A 1 115 ? 15.461 1.963 -6.453 1.00 98.62 115 ASP A N 1
ATOM 862 C CA . ASP A 1 115 ? 16.508 2.576 -7.296 1.00 98.62 115 ASP A CA 1
ATOM 863 C C . ASP A 1 115 ? 15.940 3.270 -8.557 1.00 98.62 115 ASP A C 1
ATOM 865 O O . ASP A 1 115 ? 16.419 4.334 -8.961 1.00 98.62 115 ASP A O 1
ATOM 869 N N . ILE A 1 116 ? 14.910 2.698 -9.198 1.00 98.81 116 ILE A N 1
ATOM 870 C CA . ILE A 1 116 ? 14.227 3.329 -10.343 1.00 98.81 116 ILE A CA 1
ATOM 871 C C . ILE A 1 116 ? 13.519 4.616 -9.891 1.00 98.81 116 ILE A C 1
ATOM 873 O O . ILE A 1 116 ? 13.588 5.635 -10.585 1.00 98.81 116 ILE A O 1
ATOM 877 N N . GLN A 1 117 ? 12.863 4.602 -8.728 1.00 98.62 117 GLN A N 1
ATOM 878 C CA . GLN A 1 117 ? 12.227 5.795 -8.161 1.00 98.62 117 GLN A CA 1
ATOM 879 C C . GLN A 1 117 ? 13.252 6.869 -7.780 1.00 98.62 117 GLN A C 1
ATOM 881 O O . GLN A 1 117 ? 13.030 8.054 -8.050 1.00 98.62 117 GLN A O 1
ATOM 886 N N . ASP A 1 118 ? 14.398 6.481 -7.224 1.00 98.50 118 ASP A N 1
ATOM 887 C CA . ASP A 1 118 ? 15.518 7.383 -6.958 1.00 98.50 118 ASP A CA 1
ATOM 888 C C . ASP A 1 118 ? 16.042 8.006 -8.255 1.00 98.50 118 ASP A C 1
ATOM 890 O O . ASP A 1 118 ? 16.265 9.218 -8.322 1.00 98.50 118 ASP A O 1
ATOM 894 N N . HIS A 1 119 ? 16.156 7.219 -9.328 1.00 98.56 119 HIS A N 1
ATOM 895 C CA . HIS A 1 119 ? 16.551 7.724 -10.642 1.00 98.56 119 HIS A CA 1
ATOM 896 C C . HIS A 1 119 ? 15.552 8.744 -11.201 1.00 98.56 119 HIS A C 1
ATOM 898 O O . HIS A 1 119 ? 15.955 9.821 -11.644 1.00 98.56 119 HIS A O 1
ATOM 904 N N . ILE A 1 120 ? 14.248 8.457 -11.124 1.00 98.19 120 ILE A N 1
ATOM 905 C CA . ILE A 1 120 ? 13.187 9.418 -11.475 1.00 98.19 120 ILE A CA 1
ATOM 906 C C . ILE A 1 120 ? 13.346 10.690 -10.640 1.00 98.19 120 ILE A C 1
ATOM 908 O O . ILE A 1 120 ? 13.296 11.794 -11.180 1.00 98.19 120 ILE A O 1
ATOM 912 N N . THR A 1 121 ? 13.597 10.546 -9.337 1.00 97.56 121 THR A N 1
ATOM 913 C CA . THR A 1 121 ? 13.765 11.664 -8.403 1.00 97.56 121 THR A CA 1
ATOM 914 C C . THR A 1 121 ? 14.952 12.549 -8.765 1.00 97.56 121 THR A C 1
ATOM 916 O O . THR A 1 121 ? 14.828 13.772 -8.749 1.00 97.56 121 THR A O 1
ATOM 919 N N . LEU A 1 122 ? 16.083 11.956 -9.147 1.00 97.44 122 LEU A N 1
ATOM 920 C CA . LEU A 1 122 ? 17.286 12.682 -9.559 1.00 97.44 122 LEU A CA 1
ATOM 921 C C . LEU A 1 122 ? 17.097 13.476 -10.858 1.00 97.44 122 LEU A C 1
ATOM 923 O O . LEU A 1 122 ? 17.775 14.483 -11.056 1.00 97.44 122 LEU A O 1
ATOM 927 N N . ARG A 1 123 ? 16.174 13.048 -11.725 1.00 97.12 123 ARG A N 1
ATOM 928 C CA . ARG A 1 123 ? 15.823 13.738 -12.975 1.00 97.12 123 ARG A CA 1
ATOM 929 C C . ARG A 1 123 ? 14.757 14.822 -12.791 1.00 97.12 123 ARG A C 1
ATOM 931 O O . ARG A 1 123 ? 14.380 15.488 -13.755 1.00 97.12 123 ARG A O 1
ATOM 938 N N . ARG A 1 124 ? 14.235 15.017 -11.579 1.00 96.25 124 ARG A N 1
ATOM 939 C CA . ARG A 1 124 ? 13.268 16.086 -11.301 1.00 96.25 124 ARG A CA 1
ATOM 940 C C . ARG A 1 124 ? 13.949 17.453 -11.336 1.00 96.25 124 ARG A C 1
ATOM 942 O O . ARG A 1 124 ? 15.087 17.608 -10.894 1.00 96.25 124 ARG A O 1
ATOM 949 N N . SER A 1 125 ? 13.218 18.461 -11.809 1.00 91.75 125 SER A N 1
ATOM 950 C CA . SER A 1 125 ? 13.691 19.847 -11.755 1.00 91.75 125 SER A CA 1
ATOM 951 C C . SER A 1 125 ? 13.730 20.335 -10.301 1.00 91.75 125 SER A C 1
ATOM 953 O O . SER A 1 125 ? 12.898 19.948 -9.481 1.00 91.75 125 SER A O 1
ATOM 955 N N . GLN A 1 126 ? 14.690 21.194 -9.959 1.00 89.69 126 GLN A N 1
ATOM 956 C CA . GLN A 1 126 ? 14.773 21.774 -8.610 1.00 89.69 126 GLN A CA 1
ATOM 957 C C . GLN A 1 126 ? 13.686 22.832 -8.355 1.00 89.69 126 GLN A C 1
ATOM 959 O O . GLN A 1 126 ? 13.324 23.065 -7.205 1.00 89.69 126 GLN A O 1
ATOM 964 N N . ASP A 1 127 ? 13.140 23.427 -9.419 1.00 91.69 127 ASP A N 1
ATOM 965 C CA . ASP A 1 127 ? 12.106 24.469 -9.366 1.00 91.69 127 ASP A CA 1
ATOM 966 C C . ASP A 1 127 ? 10.734 23.935 -9.828 1.00 91.69 127 ASP A C 1
ATOM 968 O O . ASP A 1 127 ? 9.957 24.651 -10.462 1.00 91.69 127 ASP A O 1
ATOM 972 N N . GLN A 1 128 ? 10.443 22.661 -9.535 1.00 92.62 128 GLN A N 1
ATOM 973 C CA . GLN A 1 128 ? 9.216 21.998 -9.978 1.00 92.62 128 GLN A CA 1
ATOM 974 C C . GLN A 1 128 ? 7.939 22.736 -9.559 1.00 92.62 128 GLN A C 1
ATOM 976 O O . GLN A 1 128 ? 7.750 23.140 -8.410 1.00 92.62 128 GLN A O 1
ATOM 981 N N . THR A 1 129 ? 7.000 22.814 -10.494 1.00 95.81 129 THR A N 1
ATOM 982 C CA . THR A 1 129 ? 5.615 23.198 -10.230 1.00 95.81 129 THR A CA 1
ATOM 983 C C . THR A 1 129 ? 4.846 22.051 -9.567 1.00 95.81 129 THR A C 1
ATOM 985 O O . THR A 1 129 ? 5.198 20.878 -9.700 1.00 95.81 129 THR A O 1
ATOM 988 N N . GLN A 1 130 ? 3.723 22.359 -8.909 1.00 95.25 130 GLN A N 1
ATOM 989 C CA . GLN A 1 130 ? 2.851 21.322 -8.339 1.00 95.25 130 GLN A CA 1
ATOM 990 C C . GLN A 1 130 ? 2.344 20.333 -9.405 1.00 95.25 130 GLN A C 1
ATOM 992 O O . GLN A 1 130 ? 2.194 19.150 -9.119 1.00 95.25 130 GLN A O 1
ATOM 997 N N . THR A 1 131 ? 2.110 20.788 -10.640 1.00 95.19 131 THR A N 1
ATOM 998 C CA . THR A 1 131 ? 1.720 19.906 -11.752 1.00 95.19 131 THR A CA 1
ATOM 999 C C . THR A 1 131 ? 2.816 18.888 -12.065 1.00 95.19 131 THR A C 1
ATOM 1001 O O . THR A 1 131 ? 2.526 17.704 -12.200 1.00 95.19 131 THR A O 1
ATOM 1004 N N . GLU A 1 132 ? 4.075 19.319 -12.116 1.00 96.94 132 GLU A N 1
ATOM 1005 C CA . GLU A 1 132 ? 5.224 18.439 -12.374 1.00 96.94 132 GLU A CA 1
ATOM 1006 C C . GLU A 1 132 ? 5.475 17.474 -11.208 1.00 96.94 132 GLU A C 1
ATOM 1008 O O . GLU A 1 132 ? 5.811 16.312 -11.428 1.00 96.94 132 GLU A O 1
ATOM 1013 N N . MET A 1 133 ? 5.241 17.913 -9.965 1.00 96.44 133 MET A N 1
ATOM 1014 C CA . MET A 1 133 ? 5.248 17.026 -8.794 1.00 96.44 133 MET A CA 1
ATOM 1015 C C . MET A 1 133 ? 4.148 15.960 -8.884 1.00 96.44 133 MET A C 1
ATOM 1017 O O . MET A 1 133 ? 4.408 14.789 -8.607 1.00 96.44 133 MET A O 1
ATOM 1021 N N . ASN A 1 134 ? 2.941 16.340 -9.314 1.00 96.56 134 ASN A N 1
ATOM 1022 C CA . ASN A 1 134 ? 1.830 15.408 -9.507 1.00 96.56 134 ASN A CA 1
ATOM 1023 C C . ASN A 1 134 ? 2.150 14.380 -10.609 1.00 96.56 134 ASN A C 1
ATOM 1025 O O . ASN A 1 134 ? 1.876 13.196 -10.429 1.00 96.56 134 ASN A O 1
ATOM 1029 N N . ILE A 1 135 ? 2.789 14.797 -11.705 1.00 97.19 135 ILE A N 1
ATOM 1030 C CA . ILE A 1 135 ? 3.249 13.889 -12.768 1.00 97.19 135 ILE A CA 1
ATOM 1031 C C . ILE A 1 135 ? 4.338 12.940 -12.245 1.00 97.19 135 ILE A C 1
ATOM 1033 O O . ILE A 1 135 ? 4.238 11.731 -12.426 1.00 97.19 135 ILE A O 1
ATOM 1037 N N . ALA A 1 136 ? 5.340 13.450 -11.524 1.00 97.12 136 ALA A N 1
ATOM 1038 C CA . ALA A 1 136 ? 6.388 12.605 -10.949 1.00 97.12 136 ALA A CA 1
ATOM 1039 C C . ALA A 1 136 ? 5.824 11.565 -9.960 1.00 97.12 136 ALA A C 1
ATOM 1041 O O . ALA A 1 136 ? 6.244 10.411 -9.985 1.00 97.12 136 ALA A O 1
ATOM 1042 N N . SER A 1 137 ? 4.834 11.941 -9.139 1.00 98.06 137 SER A N 1
ATOM 1043 C CA . SER A 1 137 ? 4.171 11.002 -8.219 1.00 98.06 137 SER A CA 1
ATOM 1044 C C . SER A 1 137 ? 3.446 9.858 -8.939 1.00 98.06 137 SER A C 1
ATOM 1046 O O . SER A 1 137 ? 3.458 8.729 -8.458 1.00 98.06 137 SER A O 1
ATOM 1048 N N . TYR A 1 138 ? 2.882 10.115 -10.126 1.00 98.44 138 TYR A N 1
ATOM 1049 C CA . TYR A 1 138 ? 2.300 9.064 -10.961 1.00 98.44 138 TYR A CA 1
ATOM 1050 C C . TYR A 1 138 ? 3.366 8.059 -11.416 1.00 98.44 138 TYR A C 1
ATOM 1052 O O . TYR A 1 138 ? 3.122 6.856 -11.381 1.00 98.44 138 TYR A O 1
ATOM 1060 N N . TYR A 1 139 ? 4.566 8.523 -11.777 1.00 98.69 139 TYR A N 1
ATOM 1061 C CA . TYR A 1 139 ? 5.657 7.631 -12.178 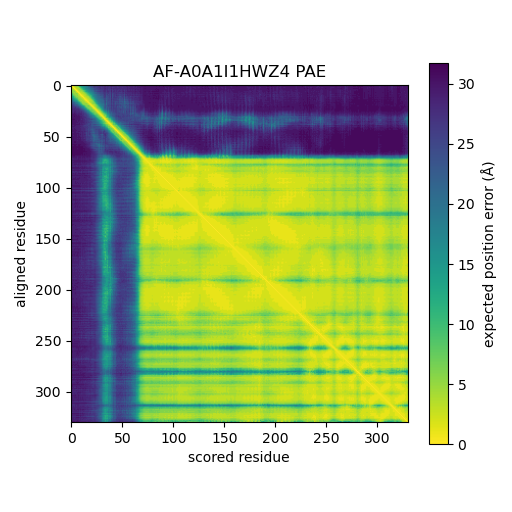1.00 98.69 139 TYR A CA 1
ATOM 1062 C C . TYR A 1 139 ? 6.121 6.719 -11.039 1.00 98.69 139 TYR A C 1
ATOM 1064 O O . TYR A 1 139 ? 6.388 5.545 -11.284 1.00 98.69 139 TYR A O 1
ATOM 1072 N N . TYR A 1 140 ? 6.147 7.205 -9.793 1.00 98.69 140 TYR A N 1
ATOM 1073 C CA . TYR A 1 140 ? 6.443 6.360 -8.631 1.00 98.69 140 TYR A CA 1
ATOM 1074 C C . TYR A 1 140 ? 5.411 5.243 -8.451 1.00 98.69 140 TYR A C 1
ATOM 1076 O O . TYR A 1 140 ? 5.793 4.080 -8.315 1.00 98.69 140 TYR A O 1
ATOM 1084 N N . TYR A 1 141 ? 4.119 5.572 -8.546 1.00 98.56 141 TYR A N 1
ATOM 1085 C CA . TYR A 1 141 ? 3.043 4.579 -8.568 1.00 98.56 141 TYR A CA 1
ATOM 1086 C C . TYR A 1 141 ? 3.199 3.589 -9.735 1.00 98.56 141 TYR A C 1
ATOM 1088 O O . TYR A 1 141 ? 3.090 2.378 -9.534 1.00 98.56 141 TYR A O 1
ATOM 1096 N N . LYS A 1 142 ? 3.522 4.080 -10.939 1.00 98.69 142 LYS A N 1
ATOM 1097 C CA . LYS A 1 142 ? 3.676 3.256 -12.146 1.00 98.69 142 LYS A CA 1
ATOM 1098 C C . LYS A 1 142 ? 4.792 2.220 -12.023 1.00 98.69 142 LYS A C 1
ATOM 1100 O O . LYS A 1 142 ? 4.611 1.103 -12.498 1.00 98.69 142 LYS A O 1
ATOM 1105 N N . VAL A 1 143 ? 5.905 2.547 -11.358 1.00 98.88 143 VAL A N 1
ATOM 1106 C CA . VAL A 1 143 ? 6.984 1.583 -11.068 1.00 98.88 143 VAL A CA 1
ATOM 1107 C C . VAL A 1 143 ? 6.428 0.365 -10.323 1.00 98.88 143 VAL A C 1
ATOM 1109 O O . VAL A 1 143 ? 6.614 -0.771 -10.765 1.00 98.88 143 VAL A O 1
ATOM 1112 N N . TRP A 1 144 ? 5.682 0.591 -9.239 1.00 98.81 144 TRP A N 1
ATOM 1113 C CA . TRP A 1 144 ? 5.097 -0.496 -8.450 1.00 98.81 144 TRP A CA 1
ATOM 1114 C C . TRP A 1 144 ? 3.965 -1.221 -9.179 1.00 98.81 144 TRP A C 1
ATOM 1116 O O . TRP A 1 144 ? 3.849 -2.436 -9.038 1.00 98.81 144 TRP A O 1
ATOM 1126 N N . ASP A 1 145 ? 3.163 -0.527 -9.991 1.00 98.69 145 ASP A N 1
ATOM 1127 C CA . ASP A 1 145 ? 2.125 -1.161 -10.818 1.00 98.69 145 ASP A CA 1
ATOM 1128 C C . ASP A 1 145 ? 2.737 -2.098 -11.876 1.00 98.69 145 ASP A C 1
ATOM 1130 O O . ASP A 1 145 ? 2.290 -3.234 -12.061 1.00 98.69 145 ASP A O 1
ATOM 1134 N N . CYS A 1 146 ? 3.830 -1.680 -12.520 1.00 98.75 146 CYS A N 1
ATOM 1135 C CA . CYS A 1 146 ? 4.595 -2.530 -13.429 1.00 98.75 146 CYS A CA 1
ATOM 1136 C C . CYS A 1 146 ? 5.174 -3.765 -12.719 1.00 98.75 146 CYS A C 1
ATOM 1138 O O . CYS A 1 146 ? 5.139 -4.862 -13.286 1.00 98.75 146 CYS A O 1
ATOM 1140 N N . GLU A 1 147 ? 5.668 -3.624 -11.487 1.00 98.81 147 GLU A N 1
ATOM 1141 C CA . GLU A 1 147 ? 6.170 -4.767 -10.715 1.00 98.81 147 GLU A CA 1
ATOM 1142 C C . GLU A 1 147 ? 5.044 -5.710 -10.279 1.00 98.81 147 GLU A C 1
ATOM 1144 O O . GLU A 1 147 ? 5.168 -6.932 -10.395 1.00 98.81 147 GLU A O 1
ATOM 1149 N N . LEU A 1 148 ? 3.896 -5.161 -9.872 1.00 98.69 148 LEU A N 1
ATOM 1150 C CA . LEU A 1 148 ? 2.713 -5.947 -9.530 1.00 98.69 148 LEU A CA 1
ATOM 1151 C C . LEU A 1 148 ? 2.296 -6.840 -10.703 1.00 98.69 148 LEU A C 1
ATOM 1153 O O . LEU A 1 148 ? 2.023 -8.029 -10.521 1.00 98.69 148 LEU A O 1
ATOM 1157 N N . ASN A 1 149 ? 2.309 -6.288 -11.916 1.00 98.06 149 ASN A N 1
ATOM 1158 C CA . ASN A 1 149 ? 1.999 -7.014 -13.143 1.00 98.06 149 ASN A CA 1
ATOM 1159 C C . ASN A 1 149 ? 3.022 -8.120 -13.452 1.00 98.06 149 ASN A C 1
ATOM 1161 O O . ASN A 1 149 ? 2.637 -9.223 -13.858 1.00 98.06 149 ASN A O 1
ATOM 1165 N N . ASN A 1 150 ? 4.312 -7.868 -13.214 1.00 98.31 150 ASN A N 1
ATOM 1166 C CA . ASN A 1 150 ? 5.368 -8.872 -13.365 1.00 98.31 150 ASN A CA 1
ATOM 1167 C C . ASN A 1 150 ? 5.210 -10.030 -12.369 1.00 98.31 150 ASN A C 1
ATOM 1169 O O . ASN A 1 150 ? 5.259 -11.201 -12.763 1.00 98.31 150 ASN A O 1
ATOM 1173 N N . LEU A 1 151 ? 4.974 -9.733 -11.089 1.00 98.38 151 LEU A N 1
ATOM 1174 C CA . LEU A 1 151 ? 4.694 -10.742 -10.062 1.00 98.38 151 LEU A CA 1
ATOM 1175 C C . LEU A 1 151 ? 3.434 -11.537 -10.380 1.00 98.38 151 LEU A C 1
ATOM 1177 O O . LEU A 1 151 ? 3.450 -12.763 -10.297 1.00 98.38 151 LEU A O 1
ATOM 1181 N N . TRP A 1 152 ? 2.363 -10.864 -10.801 1.00 97.56 152 TRP A N 1
ATOM 1182 C CA . TRP A 1 152 ? 1.108 -11.502 -11.183 1.00 97.56 152 TRP A CA 1
ATOM 1183 C C . TRP A 1 152 ? 1.298 -12.514 -12.319 1.00 97.56 152 TRP A C 1
ATOM 1185 O O . TRP A 1 152 ? 0.833 -13.658 -12.235 1.00 97.56 152 TRP A O 1
ATOM 1195 N N . LYS A 1 153 ? 2.031 -12.130 -13.370 1.00 97.00 153 LYS A N 1
ATOM 1196 C CA . LYS A 1 153 ? 2.369 -13.029 -14.479 1.00 97.00 153 LYS A CA 1
ATOM 1197 C C . LYS A 1 153 ? 3.120 -14.262 -13.973 1.00 97.00 153 LYS A C 1
ATOM 1199 O O . LYS A 1 153 ? 2.658 -15.382 -14.186 1.00 97.00 153 LYS A O 1
ATOM 1204 N N . ARG A 1 154 ? 4.216 -14.064 -13.230 1.00 97.25 154 ARG A N 1
ATOM 1205 C CA . ARG A 1 154 ? 5.026 -15.161 -12.671 1.00 97.25 154 ARG A CA 1
ATOM 1206 C C . ARG A 1 154 ? 4.206 -16.068 -11.752 1.00 97.25 154 ARG A C 1
ATOM 1208 O O . ARG A 1 154 ? 4.294 -17.285 -11.859 1.00 97.25 154 ARG A O 1
ATOM 1215 N N . PHE A 1 155 ? 3.371 -15.496 -10.889 1.00 97.12 155 PHE A N 1
ATOM 1216 C CA . PHE A 1 155 ? 2.495 -16.233 -9.980 1.00 97.12 155 PHE A CA 1
ATOM 1217 C C . PHE A 1 155 ? 1.499 -17.117 -10.729 1.00 97.12 155 PHE A C 1
ATOM 1219 O O . PHE A 1 155 ? 1.424 -18.322 -10.484 1.00 97.12 155 PHE A O 1
ATOM 1226 N N . THR A 1 156 ? 0.777 -16.550 -11.696 1.00 95.69 156 THR A N 1
ATOM 1227 C CA . THR A 1 156 ? -0.257 -17.286 -12.437 1.00 95.69 156 THR A CA 1
ATOM 1228 C C . THR A 1 156 ? 0.283 -18.375 -13.365 1.00 95.69 156 THR A C 1
ATOM 1230 O O . THR A 1 156 ? -0.476 -19.267 -13.741 1.00 95.69 156 THR A O 1
ATOM 1233 N N . GLU A 1 157 ? 1.573 -18.345 -13.703 1.00 96.50 157 GLU A N 1
ATOM 1234 C CA . GLU A 1 157 ? 2.267 -19.428 -14.411 1.00 96.50 157 GLU A CA 1
ATOM 1235 C C . GLU A 1 157 ? 2.634 -20.612 -13.496 1.00 96.50 157 GLU A C 1
ATOM 1237 O O . GLU A 1 157 ? 2.906 -21.708 -13.993 1.00 96.50 157 GLU A O 1
ATOM 1242 N N . LYS A 1 158 ? 2.669 -20.417 -12.168 1.00 96.62 158 LYS A N 1
ATOM 1243 C CA . LYS A 1 158 ? 3.099 -21.439 -11.193 1.00 96.62 158 LYS A CA 1
ATOM 1244 C C . LYS A 1 158 ? 1.959 -22.115 -10.442 1.00 96.62 158 LYS A C 1
ATOM 1246 O O . LYS A 1 158 ? 2.151 -23.226 -9.950 1.00 96.62 158 LYS A O 1
ATOM 1251 N N . VAL A 1 159 ? 0.799 -21.475 -10.340 1.00 96.69 159 VAL A N 1
ATOM 1252 C CA . VAL A 1 159 ? -0.341 -22.001 -9.577 1.00 96.69 159 VAL A CA 1
ATOM 1253 C C . VAL A 1 159 ? -1.355 -22.736 -10.454 1.00 96.69 159 VAL A C 1
ATOM 1255 O O . VAL A 1 159 ? -1.451 -22.515 -11.660 1.00 96.69 159 VAL A O 1
ATOM 1258 N N . ASP A 1 160 ? -2.139 -23.625 -9.842 1.00 96.62 160 ASP A N 1
ATOM 1259 C CA . ASP A 1 160 ? -3.251 -24.292 -10.516 1.00 96.62 160 ASP A CA 1
ATOM 1260 C C . ASP A 1 160 ? -4.417 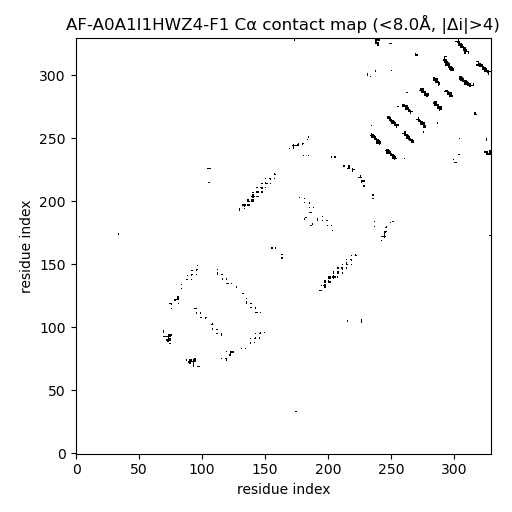-23.325 -10.809 1.00 96.62 160 ASP A C 1
ATOM 1262 O O . ASP A 1 160 ? -4.503 -22.224 -10.263 1.00 96.62 160 ASP A O 1
ATOM 1266 N N . MET A 1 161 ? -5.353 -23.757 -11.660 1.00 96.00 161 MET A N 1
ATOM 1267 C CA . MET A 1 161 ? -6.490 -22.934 -12.085 1.00 96.00 161 MET A CA 1
ATOM 1268 C C . MET A 1 161 ? -7.388 -22.485 -10.922 1.00 96.00 161 MET A C 1
ATOM 1270 O O . MET A 1 161 ? -7.882 -21.364 -10.934 1.00 96.00 161 MET A O 1
ATOM 1274 N N . GLN A 1 162 ? -7.612 -23.331 -9.912 1.00 96.44 162 GLN A N 1
ATOM 1275 C CA . GLN A 1 162 ? -8.471 -22.979 -8.781 1.00 96.44 162 GLN A CA 1
ATOM 1276 C C . GLN A 1 162 ? -7.816 -21.892 -7.925 1.00 96.44 162 GLN A C 1
ATOM 1278 O O . GLN A 1 162 ? -8.476 -20.927 -7.536 1.00 96.44 162 GLN A O 1
ATOM 1283 N N . THR A 1 163 ? -6.517 -22.030 -7.664 1.00 95.69 163 THR A N 1
ATOM 1284 C CA . THR A 1 163 ? -5.728 -21.007 -6.974 1.00 95.69 163 THR A CA 1
ATOM 1285 C C . THR A 1 163 ? -5.705 -19.713 -7.789 1.00 95.69 163 THR A C 1
ATOM 1287 O O . THR A 1 163 ? -6.000 -18.650 -7.252 1.00 95.69 163 THR A O 1
ATOM 1290 N N . LYS A 1 164 ? -5.467 -19.791 -9.103 1.00 95.75 164 LYS A N 1
ATOM 1291 C CA . LYS A 1 164 ? -5.494 -18.632 -10.004 1.00 95.75 164 LYS A CA 1
ATOM 1292 C C . LYS A 1 164 ? -6.818 -17.863 -9.942 1.00 95.75 164 LYS A C 1
ATOM 1294 O O . LYS A 1 164 ? -6.794 -16.647 -9.783 1.00 95.75 164 LYS A O 1
ATOM 1299 N N . GLU A 1 165 ? -7.958 -18.550 -10.028 1.00 95.88 165 GLU A N 1
ATOM 1300 C CA . GLU A 1 165 ? -9.281 -17.908 -9.969 1.00 95.88 165 GLU A CA 1
ATOM 1301 C C . GLU A 1 165 ? -9.537 -17.213 -8.627 1.00 95.88 165 GLU A C 1
ATOM 1303 O O . GLU A 1 165 ? -10.058 -16.100 -8.607 1.00 95.88 165 GLU A O 1
ATOM 1308 N N . LYS A 1 166 ? -9.111 -17.810 -7.505 1.00 94.12 166 LYS A N 1
ATOM 1309 C CA . LYS A 1 166 ? -9.228 -17.172 -6.185 1.00 94.12 166 LYS A CA 1
ATOM 1310 C C . LYS A 1 166 ? -8.489 -15.829 -6.150 1.00 94.12 166 LYS A C 1
ATOM 1312 O O . LYS A 1 166 ? -9.081 -14.812 -5.803 1.00 94.12 166 LYS A O 1
ATOM 1317 N N . TYR A 1 167 ? -7.218 -15.818 -6.548 1.00 93.88 167 TYR A N 1
ATOM 1318 C CA . TYR A 1 167 ? -6.417 -14.593 -6.524 1.00 93.88 167 TYR A CA 1
ATOM 1319 C C . TYR A 1 167 ? -6.898 -13.574 -7.566 1.00 93.88 167 TYR A C 1
ATOM 1321 O O . TYR A 1 167 ? -6.787 -12.376 -7.330 1.00 93.88 167 TYR A O 1
ATOM 1329 N N . LEU A 1 168 ? -7.471 -14.021 -8.693 1.00 94.38 168 LEU A N 1
ATOM 1330 C CA . LEU A 1 168 ? -8.113 -13.134 -9.669 1.00 94.38 168 LEU A CA 1
ATOM 1331 C C . LEU A 1 168 ? -9.319 -12.416 -9.064 1.00 94.38 168 LEU A C 1
ATOM 1333 O O . LEU A 1 168 ? -9.489 -11.220 -9.291 1.00 94.38 168 LEU A O 1
ATOM 1337 N N . THR A 1 169 ? -10.155 -13.125 -8.305 1.00 94.62 169 THR A N 1
ATOM 1338 C CA . THR A 1 169 ? -11.270 -12.511 -7.577 1.00 94.62 169 THR A CA 1
ATOM 1339 C C . THR A 1 169 ? -10.767 -11.502 -6.551 1.00 94.62 169 THR A C 1
ATOM 1341 O O . THR A 1 169 ? -11.233 -10.365 -6.558 1.00 94.62 169 THR A O 1
ATOM 1344 N N . ASP A 1 170 ? -9.774 -11.869 -5.739 1.00 92.69 170 ASP A N 1
ATOM 1345 C CA . ASP A 1 170 ? -9.198 -10.963 -4.738 1.00 92.69 170 ASP A CA 1
ATOM 1346 C C . ASP A 1 170 ? -8.591 -9.712 -5.398 1.00 92.69 170 ASP A C 1
ATOM 1348 O O . ASP A 1 170 ? -8.767 -8.598 -4.911 1.00 92.69 170 ASP A O 1
ATOM 1352 N N . GLN A 1 171 ? -7.922 -9.878 -6.542 1.00 94.00 171 GLN A N 1
ATOM 1353 C CA . GLN A 1 171 ? -7.355 -8.775 -7.315 1.00 94.00 171 GLN A CA 1
ATOM 1354 C C . GLN A 1 171 ? -8.437 -7.865 -7.908 1.00 94.00 171 GLN A C 1
ATOM 1356 O O . GLN A 1 171 ? -8.308 -6.646 -7.845 1.00 94.00 171 GLN A O 1
ATOM 1361 N N . ARG A 1 172 ? -9.519 -8.428 -8.459 1.00 95.31 172 ARG A N 1
ATOM 1362 C CA . ARG A 1 172 ? -10.656 -7.648 -8.980 1.00 95.31 172 ARG A CA 1
ATOM 1363 C C . ARG A 1 172 ? -11.339 -6.844 -7.882 1.00 95.31 172 ARG A C 1
ATOM 1365 O O . ARG A 1 172 ? -11.652 -5.681 -8.104 1.00 95.31 172 ARG A O 1
ATOM 1372 N N . ASN A 1 173 ? -11.521 -7.447 -6.712 1.00 95.00 173 ASN A N 1
ATOM 1373 C CA . ASN A 1 173 ? -12.057 -6.760 -5.544 1.00 95.00 173 ASN A CA 1
ATOM 1374 C C . ASN A 1 173 ? -11.142 -5.604 -5.117 1.00 95.00 173 ASN A C 1
ATOM 1376 O O . ASN A 1 173 ? -11.627 -4.498 -4.912 1.00 95.00 173 ASN A O 1
ATOM 1380 N N . TRP A 1 174 ? -9.824 -5.833 -5.048 1.00 95.25 174 TRP A N 1
ATOM 1381 C CA . TRP A 1 174 ? -8.840 -4.792 -4.722 1.00 95.25 174 TRP A CA 1
ATOM 1382 C C . TRP A 1 174 ? -8.838 -3.629 -5.722 1.00 95.25 174 TRP A C 1
ATOM 1384 O O . TRP A 1 174 ? -8.739 -2.473 -5.326 1.00 95.25 174 TRP A O 1
ATOM 1394 N N . ILE A 1 175 ? -8.993 -3.908 -7.018 1.00 94.81 175 ILE A N 1
ATOM 1395 C CA . ILE A 1 175 ? -9.105 -2.858 -8.041 1.00 94.81 175 ILE A CA 1
ATOM 1396 C C . ILE A 1 175 ? -10.406 -2.074 -7.870 1.00 94.81 175 ILE A C 1
ATOM 1398 O O . ILE A 1 175 ? -10.378 -0.848 -7.909 1.00 94.81 175 ILE A O 1
ATOM 1402 N N . ALA A 1 176 ? -11.528 -2.770 -7.665 1.00 95.00 176 ALA A N 1
ATOM 1403 C CA . ALA A 1 176 ? -12.842 -2.146 -7.529 1.00 95.00 176 ALA A CA 1
ATOM 1404 C C . ALA A 1 176 ? -12.916 -1.174 -6.339 1.00 95.00 176 ALA A C 1
ATOM 1406 O O . ALA A 1 176 ? -13.572 -0.143 -6.450 1.00 95.00 176 ALA A O 1
ATOM 1407 N N . MET A 1 177 ? -12.197 -1.461 -5.248 1.00 95.31 177 MET A N 1
ATOM 1408 C CA . MET A 1 177 ? -12.189 -0.614 -4.051 1.00 95.31 177 MET A CA 1
ATOM 1409 C C . MET A 1 177 ? -11.237 0.591 -4.130 1.00 95.31 177 MET A C 1
ATOM 1411 O O . MET A 1 177 ? -11.268 1.411 -3.223 1.00 95.31 177 MET A O 1
ATOM 1415 N N . LYS A 1 178 ? -10.383 0.738 -5.160 1.00 95.44 178 LYS A N 1
ATOM 1416 C CA . LYS A 1 178 ? -9.356 1.807 -5.196 1.00 95.44 178 LYS A CA 1
ATOM 1417 C C . LYS A 1 178 ? -9.942 3.215 -5.076 1.00 95.44 178 LYS A C 1
ATOM 1419 O O . LYS A 1 178 ? -9.439 4.010 -4.287 1.00 95.44 178 LYS A O 1
ATOM 1424 N N . ASP A 1 179 ? -10.992 3.511 -5.837 1.00 95.06 179 ASP A N 1
ATOM 1425 C CA . ASP A 1 179 ? -11.604 4.844 -5.842 1.00 95.06 179 ASP A CA 1
ATOM 1426 C C . ASP A 1 179 ? -12.288 5.153 -4.502 1.00 95.06 179 ASP A C 1
ATOM 1428 O O . ASP A 1 179 ? -12.156 6.256 -3.972 1.00 95.06 179 ASP A O 1
ATOM 1432 N N . GLU A 1 180 ? -12.975 4.165 -3.919 1.00 95.56 180 GLU A N 1
ATOM 1433 C CA . GLU A 1 180 ? -13.597 4.299 -2.598 1.00 95.56 180 GLU A CA 1
ATOM 1434 C C . GLU A 1 180 ? -12.531 4.418 -1.500 1.00 95.56 180 GLU A C 1
ATOM 1436 O O . GLU A 1 180 ? -12.643 5.273 -0.634 1.00 95.56 180 GLU A O 1
ATOM 1441 N N . ALA A 1 181 ? -11.438 3.656 -1.577 1.00 96.31 181 ALA A N 1
ATOM 1442 C CA . ALA A 1 181 ? -10.325 3.720 -0.631 1.00 96.31 181 ALA A CA 1
ATOM 1443 C C . ALA A 1 181 ? -9.640 5.094 -0.632 1.00 96.31 181 ALA A C 1
ATOM 1445 O O . ALA A 1 181 ? -9.261 5.606 0.421 1.00 96.31 181 ALA A O 1
ATOM 1446 N N . VAL A 1 182 ? -9.499 5.705 -1.812 1.00 96.38 182 VAL A N 1
ATOM 1447 C CA . VAL A 1 182 ? -9.017 7.083 -1.958 1.00 96.38 182 VAL A CA 1
ATOM 1448 C C . VAL A 1 182 ? -9.971 8.066 -1.285 1.00 96.38 182 VAL A C 1
ATOM 1450 O O . VAL A 1 182 ? -9.513 8.934 -0.544 1.00 96.38 182 VAL A O 1
ATOM 1453 N N . LEU A 1 183 ? -11.278 7.925 -1.517 1.00 95.06 183 LEU A N 1
ATOM 1454 C CA . LEU A 1 183 ? -12.288 8.780 -0.898 1.00 95.06 183 LEU A CA 1
ATOM 1455 C C . LEU A 1 183 ? -12.293 8.636 0.631 1.00 95.06 183 LEU A C 1
ATOM 1457 O O . LEU A 1 183 ? -12.333 9.644 1.329 1.00 95.06 183 LEU A O 1
ATOM 1461 N N . GLU A 1 184 ? -12.201 7.409 1.140 1.00 94.06 184 GLU A N 1
ATOM 1462 C CA . GLU A 1 184 ? -12.147 7.103 2.574 1.00 94.06 184 GLU A CA 1
ATOM 1463 C C . GLU A 1 184 ? -10.898 7.688 3.247 1.00 94.06 184 GLU A C 1
ATOM 1465 O O . GLU A 1 184 ? -10.973 8.198 4.361 1.00 94.06 184 GLU A O 1
ATOM 1470 N N . ALA A 1 185 ? -9.740 7.643 2.584 1.00 94.19 185 ALA A N 1
ATOM 1471 C CA . ALA A 1 185 ? -8.490 8.125 3.168 1.00 94.19 185 ALA A CA 1
ATOM 1472 C C . ALA A 1 185 ? -8.292 9.644 3.033 1.00 94.19 185 ALA A C 1
ATOM 1474 O O . ALA A 1 185 ? -7.792 10.292 3.954 1.00 94.19 185 ALA A O 1
ATOM 1475 N N . LEU A 1 186 ? -8.624 10.210 1.869 1.00 93.81 186 LEU A N 1
ATOM 1476 C CA . LEU A 1 186 ? -8.255 11.582 1.493 1.00 93.81 186 LEU A CA 1
ATOM 1477 C C . LEU A 1 186 ? -9.454 12.529 1.393 1.00 93.81 186 LEU A C 1
ATOM 1479 O O . LEU A 1 186 ? -9.269 13.732 1.213 1.00 93.81 186 LEU A O 1
ATOM 1483 N N . GLY A 1 187 ? -10.675 12.006 1.486 1.00 93.81 187 GLY A N 1
ATOM 1484 C CA . GLY A 1 187 ? -11.882 12.776 1.239 1.00 93.81 187 GLY A CA 1
ATOM 1485 C C . GLY A 1 187 ? -12.082 13.125 -0.243 1.00 93.81 187 GLY A C 1
ATOM 1486 O O . GLY A 1 187 ? -11.371 12.640 -1.138 1.00 93.81 187 GLY A O 1
ATOM 1487 N N . PRO A 1 188 ? -13.103 13.947 -0.540 1.00 93.94 188 PRO A N 1
ATOM 1488 C CA . PRO A 1 188 ? -13.431 14.329 -1.904 1.00 93.94 188 PRO A CA 1
ATOM 1489 C C . PRO A 1 188 ? -12.362 15.257 -2.495 1.00 93.94 188 PRO A C 1
ATOM 1491 O O . PRO A 1 188 ? -11.803 16.129 -1.826 1.00 93.94 188 PRO A O 1
ATOM 1494 N N . ARG A 1 189 ? -12.115 15.115 -3.800 1.00 90.81 189 ARG A N 1
ATOM 1495 C CA . ARG A 1 189 ? -11.103 15.888 -4.539 1.00 90.81 189 ARG A CA 1
ATOM 1496 C C . ARG A 1 189 ? -11.256 17.400 -4.379 1.00 90.81 189 ARG A C 1
ATOM 1498 O O . ARG A 1 189 ? -10.265 18.128 -4.391 1.00 90.81 189 ARG A O 1
ATOM 1505 N N . GLU A 1 190 ? -12.490 17.878 -4.269 1.00 91.69 190 GLU A N 1
ATOM 1506 C CA . GLU A 1 190 ? -12.831 19.290 -4.120 1.00 91.69 190 GLU A CA 1
ATOM 1507 C C . GLU A 1 190 ? -12.233 19.919 -2.850 1.00 91.69 190 GLU A C 1
ATOM 1509 O O . GLU A 1 190 ? -12.041 21.136 -2.815 1.00 91.69 190 GLU A O 1
ATOM 1514 N N . GLU A 1 191 ? -11.905 19.108 -1.841 1.00 91.06 191 GLU A N 1
ATOM 1515 C CA . GLU A 1 191 ? -11.368 19.547 -0.549 1.00 91.06 191 GLU A CA 1
ATOM 1516 C C . GLU A 1 191 ? -9.834 19.440 -0.460 1.00 91.06 191 GLU A C 1
ATOM 1518 O O . GLU A 1 191 ? -9.216 20.179 0.304 1.00 91.06 191 GLU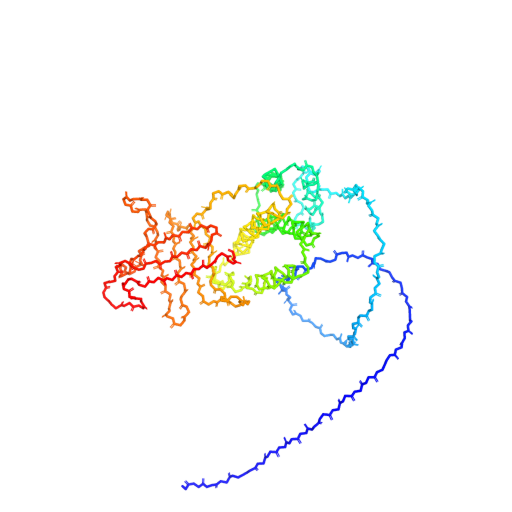 A O 1
ATOM 1523 N N . GLY A 1 192 ? -9.195 18.603 -1.288 1.00 88.06 192 GLY A N 1
ATOM 1524 C CA . GLY A 1 192 ? -7.747 18.334 -1.220 1.00 88.06 192 GLY A CA 1
ATOM 1525 C C . GLY A 1 192 ? -6.837 19.299 -1.996 1.00 88.06 192 GLY A C 1
ATOM 1526 O O . GLY A 1 192 ? -5.609 19.215 -1.929 1.00 88.06 192 GLY A O 1
ATOM 1527 N N . GLY A 1 193 ? -7.404 20.230 -2.766 1.00 93.00 193 GLY A N 1
ATOM 1528 C CA . GLY A 1 193 ? -6.630 21.242 -3.492 1.00 93.00 193 GLY A CA 1
ATOM 1529 C C . GLY A 1 193 ? -5.660 20.666 -4.538 1.00 93.00 193 GLY A C 1
ATOM 1530 O O . GLY A 1 193 ? -5.919 19.650 -5.178 1.00 93.00 193 GLY A O 1
ATOM 1531 N N . SER A 1 194 ? -4.537 21.355 -4.773 1.00 92.75 194 SER A N 1
ATOM 1532 C CA . SER A 1 194 ? -3.597 21.001 -5.851 1.00 92.75 194 SER A CA 1
ATOM 1533 C C . SER A 1 194 ? -2.681 19.814 -5.534 1.00 92.75 194 SER A C 1
ATOM 1535 O O . SER A 1 194 ? -2.122 19.232 -6.465 1.00 92.75 194 SER A O 1
ATOM 1537 N N . ILE A 1 195 ? -2.522 19.468 -4.251 1.00 94.19 195 ILE A N 1
ATOM 1538 C CA . ILE A 1 195 ? -1.687 18.349 -3.785 1.00 94.19 195 ILE A CA 1
ATOM 1539 C C . ILE A 1 195 ? -2.442 17.012 -3.789 1.00 94.19 195 ILE A C 1
ATOM 1541 O O . ILE A 1 195 ? -1.806 15.964 -3.881 1.00 94.19 195 ILE A O 1
ATOM 1545 N N . TYR A 1 196 ? -3.780 17.044 -3.816 1.00 95.50 196 TYR A N 1
ATOM 1546 C CA . TYR A 1 196 ? -4.636 15.853 -3.817 1.00 95.50 196 TYR A CA 1
ATOM 1547 C C . TYR A 1 196 ? -4.187 14.786 -4.820 1.00 95.50 196 TYR A C 1
ATOM 1549 O O . TYR A 1 196 ? -4.147 13.607 -4.510 1.00 95.50 196 TYR A O 1
ATOM 1557 N N . THR A 1 197 ? -3.794 15.187 -6.034 1.00 96.06 197 THR A N 1
ATOM 1558 C CA . THR A 1 197 ? -3.346 14.226 -7.058 1.00 96.06 197 THR A CA 1
ATOM 1559 C C . THR A 1 197 ? -2.086 13.473 -6.631 1.00 96.06 197 THR A C 1
ATOM 1561 O O . THR A 1 197 ? -2.026 12.260 -6.800 1.00 96.06 197 THR A O 1
ATOM 1564 N N . SER A 1 198 ? -1.099 14.161 -6.052 1.00 95.81 198 SER A N 1
ATOM 1565 C CA . SER A 1 198 ? 0.082 13.483 -5.515 1.00 95.81 198 SER A CA 1
ATOM 1566 C C . SER A 1 198 ? -0.236 12.604 -4.307 1.00 95.81 198 SER A C 1
ATOM 1568 O O . SER A 1 198 ? 0.338 11.529 -4.195 1.00 95.81 198 SER A O 1
ATOM 1570 N N . GLU A 1 199 ? -1.185 12.997 -3.453 1.00 95.06 199 GLU A N 1
ATOM 1571 C CA . GLU A 1 199 ? -1.610 12.174 -2.311 1.00 95.06 199 GLU A CA 1
ATOM 1572 C C . GLU A 1 199 ? -2.322 10.894 -2.763 1.00 95.06 199 GLU A C 1
ATOM 1574 O O . GLU A 1 199 ? -2.034 9.818 -2.239 1.00 95.06 199 GLU A O 1
ATOM 1579 N N . VAL A 1 200 ? -3.180 10.985 -3.787 1.00 97.25 200 VAL A N 1
ATOM 1580 C CA . VAL A 1 200 ? -3.807 9.820 -4.428 1.00 97.25 200 VAL A CA 1
ATOM 1581 C C . VAL A 1 200 ? -2.740 8.865 -4.950 1.00 97.25 200 VAL A C 1
ATOM 1583 O O . VAL A 1 200 ? -2.785 7.675 -4.645 1.00 97.25 200 VAL A O 1
ATOM 1586 N N . HIS A 1 201 ? -1.760 9.366 -5.707 1.00 98.12 201 HIS A N 1
ATOM 1587 C CA . HIS A 1 201 ? -0.701 8.508 -6.233 1.00 98.12 201 HIS A CA 1
ATOM 1588 C C . HIS A 1 201 ? 0.135 7.878 -5.122 1.00 98.12 201 HIS A C 1
ATOM 1590 O O . HIS A 1 201 ? 0.388 6.684 -5.198 1.00 98.12 201 HIS A O 1
ATOM 1596 N N . SER A 1 202 ? 0.492 8.616 -4.069 1.00 96.19 202 SER A N 1
ATOM 1597 C CA . SER A 1 202 ? 1.225 8.052 -2.929 1.00 96.19 202 SER A CA 1
ATOM 1598 C C . SER A 1 202 ? 0.429 6.975 -2.186 1.00 96.19 202 SER A C 1
ATOM 1600 O O . SER A 1 202 ? 0.994 5.953 -1.801 1.00 96.19 202 SER A O 1
ATOM 1602 N N . LEU A 1 203 ? -0.885 7.151 -2.012 1.00 96.06 203 LEU A N 1
ATOM 1603 C CA . LEU A 1 203 ? -1.741 6.128 -1.405 1.00 96.06 203 LEU A CA 1
ATOM 1604 C C . LEU A 1 203 ? -1.809 4.861 -2.273 1.00 96.06 203 LEU A C 1
ATOM 1606 O O . LEU A 1 203 ? -1.675 3.747 -1.760 1.00 96.06 203 LEU A O 1
ATOM 1610 N N . LEU A 1 204 ? -2.002 5.024 -3.585 1.00 97.56 204 LEU A N 1
ATOM 1611 C CA . LEU A 1 204 ? -2.070 3.908 -4.531 1.00 97.56 204 LEU A CA 1
ATOM 1612 C C . LEU A 1 204 ? -0.719 3.209 -4.697 1.00 97.56 204 LEU A C 1
ATOM 1614 O O . LEU A 1 204 ? -0.683 1.984 -4.799 1.00 97.56 204 LEU A O 1
ATOM 1618 N N . GLU A 1 205 ? 0.380 3.957 -4.687 1.00 97.56 205 GLU A N 1
ATOM 1619 C CA . GLU A 1 205 ? 1.745 3.439 -4.669 1.00 97.56 205 GLU A CA 1
ATOM 1620 C C . GLU A 1 205 ? 1.968 2.546 -3.449 1.00 97.56 205 GLU A C 1
ATOM 1622 O O . GLU A 1 205 ? 2.330 1.382 -3.606 1.00 97.56 205 GLU A O 1
ATOM 1627 N N . GLU A 1 206 ? 1.673 3.049 -2.248 1.00 95.38 206 GLU A N 1
ATOM 1628 C CA . GLU A 1 206 ? 1.810 2.293 -1.003 1.00 95.38 206 GLU A CA 1
ATOM 1629 C C . GLU A 1 206 ? 0.965 1.015 -1.007 1.00 95.38 206 GLU A C 1
ATOM 1631 O O . GLU A 1 206 ? 1.463 -0.058 -0.657 1.00 95.38 206 GLU A O 1
ATOM 1636 N N . SER A 1 207 ? -0.299 1.099 -1.435 1.00 95.88 207 SER A N 1
ATOM 1637 C CA . SER A 1 207 ? -1.173 -0.075 -1.556 1.00 95.88 207 SER A CA 1
ATOM 1638 C C . SER A 1 207 ? -0.612 -1.099 -2.552 1.00 95.88 207 SER A C 1
ATOM 1640 O O . SER A 1 207 ? -0.532 -2.298 -2.273 1.00 95.88 207 SER A O 1
ATOM 1642 N N . THR A 1 208 ? -0.120 -0.627 -3.697 1.00 97.94 208 THR A N 1
ATOM 1643 C CA . THR A 1 208 ? 0.433 -1.475 -4.761 1.00 97.94 208 THR A CA 1
ATOM 1644 C C . THR A 1 208 ? 1.736 -2.143 -4.329 1.00 97.94 208 THR A C 1
ATOM 1646 O O . THR A 1 208 ? 1.880 -3.354 -4.483 1.00 97.94 208 THR A O 1
ATOM 1649 N N . LYS A 1 209 ? 2.643 -1.402 -3.682 1.00 97.38 209 LYS A N 1
ATOM 1650 C CA . LYS A 1 209 ? 3.886 -1.919 -3.088 1.00 97.38 209 LYS A CA 1
ATOM 1651 C C . LYS A 1 209 ? 3.606 -3.039 -2.087 1.00 97.38 209 LYS A C 1
ATOM 1653 O O . LYS A 1 209 ? 4.216 -4.108 -2.141 1.00 97.38 209 LYS A O 1
ATOM 1658 N N . ARG A 1 210 ? 2.616 -2.852 -1.212 1.00 95.44 210 ARG A N 1
ATOM 1659 C CA . ARG A 1 210 ? 2.185 -3.879 -0.248 1.00 95.44 210 ARG A CA 1
ATOM 1660 C C . ARG A 1 210 ? 1.598 -5.107 -0.939 1.00 95.44 210 ARG A C 1
ATOM 1662 O O . ARG A 1 210 ? 1.871 -6.234 -0.518 1.00 95.44 210 ARG A O 1
ATOM 1669 N N . ARG A 1 211 ? 0.833 -4.913 -2.016 1.00 95.88 211 ARG A N 1
ATOM 1670 C CA . ARG A 1 211 ? 0.303 -6.003 -2.845 1.00 95.88 211 ARG A CA 1
ATOM 1671 C C . ARG A 1 211 ? 1.426 -6.791 -3.530 1.00 95.88 211 ARG A C 1
ATOM 1673 O O . ARG A 1 211 ? 1.347 -8.019 -3.558 1.00 95.88 211 ARG A O 1
ATOM 1680 N N . CYS A 1 212 ? 2.492 -6.128 -3.986 1.00 98.00 212 CYS A N 1
ATOM 1681 C CA . CYS A 1 212 ? 3.699 -6.788 -4.494 1.00 98.00 212 CYS A CA 1
ATOM 1682 C C . CYS A 1 212 ? 4.346 -7.675 -3.425 1.00 98.00 212 CYS A C 1
ATOM 1684 O O . CYS A 1 212 ? 4.630 -8.839 -3.692 1.00 98.00 212 CYS A O 1
ATOM 1686 N N . TYR A 1 213 ? 4.514 -7.180 -2.195 1.00 97.25 213 TYR A N 1
ATOM 1687 C CA . TYR A 1 213 ? 5.092 -7.984 -1.108 1.00 97.25 213 TYR A CA 1
ATOM 1688 C C . TYR A 1 213 ? 4.240 -9.214 -0.789 1.00 97.25 213 TYR A C 1
ATOM 1690 O O . TYR A 1 213 ? 4.770 -10.309 -0.601 1.00 97.25 213 TYR A O 1
ATOM 1698 N N . TYR A 1 214 ? 2.915 -9.059 -0.792 1.00 95.31 214 TYR A N 1
ATOM 1699 C CA . TYR A 1 214 ? 2.000 -10.183 -0.634 1.00 95.31 214 TYR A CA 1
ATOM 1700 C C . T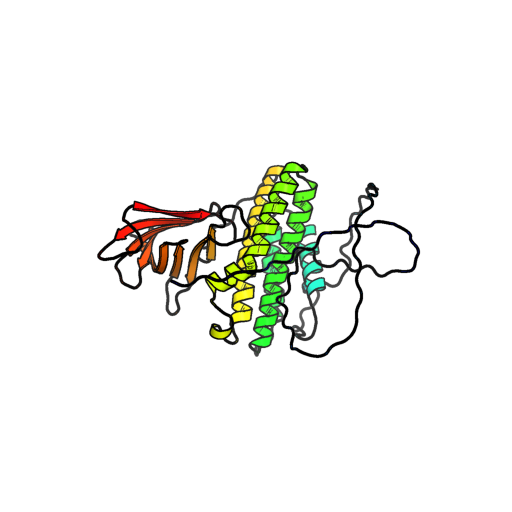YR A 1 214 ? 2.147 -11.206 -1.767 1.00 95.31 214 TYR A C 1
ATOM 1702 O O . TYR A 1 214 ? 2.377 -12.381 -1.493 1.00 95.31 214 TYR A O 1
ATOM 1710 N N . LEU A 1 215 ? 2.095 -10.786 -3.036 1.00 96.75 215 LEU A N 1
ATOM 1711 C CA . LEU A 1 215 ? 2.263 -11.715 -4.159 1.00 96.75 215 LEU A CA 1
ATOM 1712 C C . LEU A 1 215 ? 3.645 -12.375 -4.183 1.00 96.75 215 LEU A C 1
ATOM 1714 O O . LEU A 1 215 ? 3.727 -13.556 -4.508 1.00 96.75 215 LEU A O 1
ATOM 1718 N N . ALA A 1 216 ? 4.713 -11.670 -3.808 1.00 98.00 216 ALA A N 1
ATOM 1719 C CA . ALA A 1 216 ? 6.050 -12.249 -3.708 1.00 98.00 216 ALA A CA 1
ATOM 1720 C C . ALA A 1 216 ? 6.133 -13.327 -2.623 1.00 98.00 216 ALA A C 1
ATOM 1722 O O . ALA A 1 216 ? 6.701 -14.387 -2.870 1.00 98.00 216 ALA A O 1
ATOM 1723 N N . LYS A 1 217 ? 5.511 -13.119 -1.454 1.00 97.00 217 LYS A N 1
ATOM 1724 C CA . LYS A 1 217 ? 5.399 -14.151 -0.407 1.00 97.00 217 LYS A CA 1
ATOM 1725 C C . LYS A 1 217 ? 4.689 -15.401 -0.917 1.00 97.00 217 LYS A C 1
ATOM 1727 O O . LYS A 1 217 ? 5.162 -16.514 -0.692 1.00 97.00 217 LYS A O 1
ATOM 1732 N N . GLU A 1 218 ? 3.567 -15.217 -1.603 1.00 96.12 218 GLU A N 1
ATOM 1733 C CA . GLU A 1 218 ? 2.766 -16.324 -2.126 1.00 96.12 218 GLU A CA 1
ATOM 1734 C C . GLU A 1 218 ? 3.484 -17.046 -3.277 1.00 96.12 218 GLU A C 1
ATOM 1736 O O . GLU A 1 218 ? 3.498 -18.276 -3.327 1.00 96.12 218 GLU A O 1
ATOM 1741 N N . LEU A 1 219 ? 4.156 -16.306 -4.162 1.00 97.44 219 LEU A N 1
ATOM 1742 C CA . LEU A 1 219 ? 4.989 -16.868 -5.222 1.00 97.44 219 LEU A CA 1
ATOM 1743 C C . LEU A 1 219 ? 6.173 -17.654 -4.645 1.00 97.44 219 LEU A C 1
ATOM 1745 O O . LEU A 1 219 ? 6.362 -18.804 -5.035 1.00 97.44 219 LEU A O 1
ATOM 1749 N N . ALA A 1 220 ? 6.905 -17.086 -3.681 1.00 97.31 220 ALA A N 1
ATOM 1750 C CA . ALA A 1 220 ? 8.022 -17.743 -3.002 1.00 97.31 220 ALA A CA 1
ATOM 1751 C C . ALA A 1 220 ? 7.594 -19.068 -2.353 1.00 97.31 220 ALA A C 1
ATOM 1753 O O . ALA A 1 220 ? 8.271 -20.088 -2.491 1.00 97.31 220 ALA A O 1
ATOM 1754 N N . ALA A 1 221 ? 6.422 -19.089 -1.708 1.00 96.56 221 ALA A N 1
ATOM 1755 C CA . ALA A 1 221 ? 5.869 -20.300 -1.109 1.00 96.56 221 ALA A CA 1
ATOM 1756 C C . ALA A 1 221 ? 5.598 -21.410 -2.143 1.00 96.56 221 ALA A C 1
ATOM 1758 O O . ALA A 1 221 ? 5.790 -22.590 -1.841 1.00 96.56 221 ALA A O 1
ATOM 1759 N N . VAL A 1 222 ? 5.173 -21.050 -3.359 1.00 96.31 222 VAL A N 1
ATOM 1760 C CA . VAL A 1 222 ? 4.875 -22.006 -4.439 1.00 96.31 222 VAL A CA 1
ATOM 1761 C C . VAL A 1 222 ? 6.142 -22.457 -5.174 1.00 96.31 222 VAL A C 1
ATOM 1763 O O . VAL A 1 222 ? 6.230 -23.619 -5.576 1.00 96.31 222 VAL A O 1
ATOM 1766 N N . THR A 1 223 ? 7.133 -21.581 -5.347 1.00 95.25 223 THR A N 1
ATOM 1767 C CA . THR A 1 223 ? 8.405 -21.913 -6.017 1.00 95.25 223 THR A CA 1
ATOM 1768 C C . THR A 1 223 ? 9.420 -22.580 -5.091 1.00 95.25 223 THR A C 1
ATOM 1770 O O . THR A 1 223 ? 10.341 -23.240 -5.574 1.00 95.25 223 THR A O 1
ATOM 1773 N N . GLY A 1 224 ? 9.231 -22.476 -3.773 1.00 94.56 224 GLY A N 1
ATOM 1774 C CA . GLY A 1 224 ? 10.185 -22.941 -2.767 1.00 94.56 224 GLY A CA 1
ATOM 1775 C C . GLY A 1 224 ? 11.324 -21.953 -2.500 1.00 94.56 224 GLY A C 1
ATOM 1776 O O . GLY A 1 224 ? 12.305 -22.330 -1.856 1.00 94.56 224 GLY A O 1
ATOM 1777 N N . ASP A 1 225 ? 11.200 -20.715 -2.983 1.00 94.69 225 ASP A N 1
ATOM 1778 C CA . ASP A 1 225 ? 12.142 -19.635 -2.704 1.00 94.69 225 ASP A CA 1
ATOM 1779 C C . ASP A 1 225 ? 11.915 -19.062 -1.297 1.00 94.69 225 ASP A C 1
ATOM 1781 O O . ASP A 1 225 ? 10.848 -19.197 -0.694 1.00 94.69 225 ASP A O 1
ATOM 1785 N N . SER A 1 226 ? 12.933 -18.402 -0.746 1.00 92.25 226 SER A N 1
ATOM 1786 C CA . SER A 1 226 ? 12.810 -17.681 0.521 1.00 92.25 226 SER A CA 1
ATOM 1787 C C . SER A 1 226 ? 12.458 -16.220 0.275 1.00 92.25 226 SER A C 1
ATOM 1789 O O . SER A 1 226 ? 13.176 -15.527 -0.447 1.00 92.25 226 SER A O 1
ATOM 1791 N N . PHE A 1 227 ? 11.427 -15.730 0.956 1.00 96.19 227 PHE A N 1
ATOM 1792 C CA . PHE A 1 227 ? 11.137 -14.306 1.049 1.00 96.19 227 PHE A CA 1
ATOM 1793 C C . PHE A 1 227 ? 10.763 -13.947 2.486 1.00 96.19 227 PHE A C 1
ATOM 1795 O O . PHE A 1 227 ? 9.870 -14.558 3.076 1.00 96.19 227 PHE A O 1
ATOM 1802 N N . GLU A 1 228 ? 11.465 -12.968 3.049 1.00 95.31 228 GLU A N 1
ATOM 1803 C CA . GLU A 1 228 ? 11.132 -12.388 4.345 1.00 95.31 228 GLU A CA 1
ATOM 1804 C C . GLU A 1 228 ? 10.334 -11.108 4.112 1.00 95.31 228 GLU A C 1
ATOM 1806 O O . GLU A 1 228 ? 10.784 -10.204 3.409 1.00 95.31 228 GLU A O 1
ATOM 1811 N N . MET A 1 229 ? 9.137 -11.043 4.698 1.00 95.00 229 MET A N 1
ATOM 1812 C CA . MET A 1 229 ? 8.315 -9.838 4.629 1.00 95.00 229 MET A CA 1
ATOM 1813 C C . MET A 1 229 ? 9.053 -8.680 5.316 1.00 95.00 229 MET A C 1
ATOM 1815 O O . MET A 1 229 ? 9.530 -8.867 6.440 1.00 95.00 229 MET A O 1
ATOM 1819 N N . PRO A 1 230 ? 9.118 -7.487 4.702 1.00 93.88 230 PRO A N 1
ATOM 1820 C CA . PRO A 1 230 ? 9.750 -6.336 5.330 1.00 93.88 230 PRO A CA 1
ATOM 1821 C C . PRO A 1 230 ? 8.962 -5.871 6.560 1.00 93.88 230 PRO A C 1
ATOM 1823 O O . PRO A 1 230 ? 7.797 -6.235 6.759 1.00 93.88 230 PRO A O 1
ATOM 1826 N N . GLU A 1 231 ? 9.594 -5.043 7.391 1.00 91.69 231 GLU A N 1
ATOM 1827 C CA . GLU A 1 231 ? 8.917 -4.425 8.529 1.00 91.69 231 GLU A CA 1
ATOM 1828 C C . GLU A 1 231 ? 7.717 -3.597 8.049 1.00 91.69 231 GLU A C 1
ATOM 1830 O O . GLU A 1 231 ? 7.801 -2.825 7.091 1.00 91.69 231 GLU A O 1
ATOM 1835 N N . LYS A 1 232 ? 6.570 -3.778 8.707 1.00 89.75 232 LYS A N 1
ATOM 1836 C CA . LYS A 1 232 ? 5.351 -3.065 8.343 1.00 89.75 232 LYS A CA 1
ATOM 1837 C C . LYS A 1 232 ? 5.392 -1.657 8.937 1.00 89.75 232 LYS A C 1
ATOM 1839 O O . LYS A 1 232 ? 5.468 -1.500 10.152 1.00 89.75 232 LYS A O 1
ATOM 1844 N N . SER A 1 233 ? 5.269 -0.639 8.085 1.00 89.88 233 SER A N 1
ATOM 1845 C CA . SER A 1 233 ? 5.063 0.742 8.538 1.00 89.88 233 SER A CA 1
ATOM 1846 C C . SER A 1 233 ? 3.753 0.873 9.323 1.00 89.88 233 SER A C 1
ATOM 1848 O O . SER A 1 233 ? 2.743 0.258 8.952 1.00 89.88 233 SER A O 1
ATOM 1850 N N . LEU A 1 234 ? 3.782 1.697 10.378 1.00 89.75 234 LEU A N 1
ATOM 1851 C CA . LEU A 1 234 ? 2.596 2.105 11.137 1.00 89.75 234 LEU A CA 1
ATOM 1852 C C . LEU A 1 234 ? 1.581 2.800 10.227 1.00 89.75 234 LEU A C 1
ATOM 1854 O O . LEU A 1 234 ? 0.389 2.556 10.349 1.00 89.75 234 LEU A O 1
ATOM 1858 N N . LEU A 1 235 ? 2.050 3.631 9.296 1.00 92.44 235 LEU A N 1
ATOM 1859 C CA . LEU A 1 235 ? 1.174 4.405 8.425 1.00 92.44 235 LEU A CA 1
ATOM 1860 C C . LEU A 1 235 ? 0.510 3.521 7.366 1.00 92.44 235 LEU A C 1
ATOM 1862 O O . LEU A 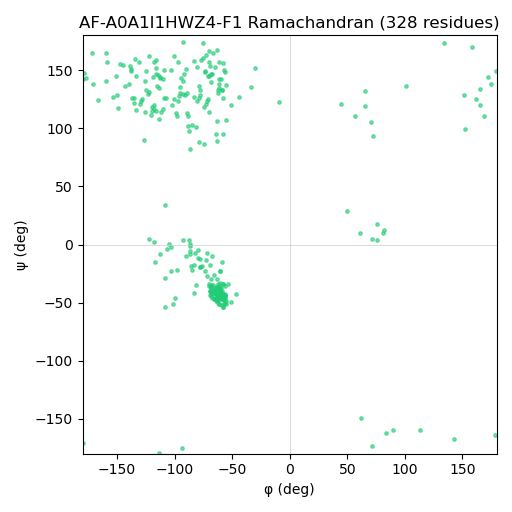1 235 ? 1.088 2.548 6.866 1.00 92.44 235 LEU A O 1
ATOM 1866 N N . GLY A 1 236 ? -0.700 3.894 6.976 1.00 92.94 236 GLY A N 1
ATOM 1867 C CA . GLY A 1 236 ? -1.435 3.322 5.861 1.00 92.94 236 GLY A CA 1
ATOM 1868 C C . GLY A 1 236 ? -2.890 3.014 6.178 1.00 92.94 236 GLY A C 1
ATOM 1869 O O . GLY A 1 236 ? -3.346 3.121 7.315 1.00 92.94 236 GLY A O 1
ATOM 1870 N N . LEU A 1 237 ? -3.595 2.624 5.123 1.00 95.69 237 LEU A N 1
ATOM 1871 C CA . LEU A 1 237 ? -5.008 2.281 5.133 1.00 95.69 237 LEU A CA 1
ATOM 1872 C C . LEU A 1 237 ? -5.185 0.767 5.294 1.00 95.69 237 LEU A C 1
ATOM 1874 O O . LEU A 1 237 ? -4.480 -0.002 4.645 1.00 95.69 237 LEU A O 1
ATOM 1878 N N . TYR A 1 238 ? -6.107 0.359 6.159 1.00 95.75 238 TYR A N 1
ATOM 1879 C CA . TYR A 1 238 ? -6.540 -1.022 6.361 1.00 95.75 238 TYR A CA 1
ATOM 1880 C C . TYR A 1 238 ? -8.052 -1.067 6.178 1.00 95.75 238 TYR A C 1
ATOM 1882 O O . TYR A 1 238 ? -8.757 -0.229 6.740 1.00 95.75 238 TYR A O 1
ATOM 1890 N N . LEU A 1 239 ? -8.550 -2.029 5.406 1.00 96.06 239 LEU A N 1
ATOM 1891 C CA . LEU A 1 239 ? -9.950 -2.074 4.987 1.00 96.06 239 LEU A CA 1
ATOM 1892 C C . LEU A 1 239 ? -10.585 -3.418 5.354 1.00 96.06 239 LEU A C 1
ATOM 1894 O O . LEU A 1 239 ? -9.978 -4.472 5.193 1.00 96.06 239 LEU A O 1
ATOM 1898 N N . ASP A 1 240 ? -11.834 -3.388 5.804 1.00 95.69 240 ASP A N 1
ATOM 1899 C CA . ASP A 1 240 ? -12.725 -4.545 5.787 1.00 95.69 240 ASP A CA 1
ATOM 1900 C C . ASP A 1 240 ? -13.623 -4.452 4.556 1.00 95.69 240 ASP A C 1
ATOM 1902 O O . ASP A 1 240 ? -14.503 -3.595 4.481 1.00 95.69 240 ASP A O 1
ATOM 1906 N N . ASN A 1 241 ? -13.402 -5.349 3.598 1.00 93.56 241 ASN A N 1
ATOM 1907 C CA . ASN A 1 241 ? -14.224 -5.472 2.397 1.00 93.56 241 ASN A CA 1
ATOM 1908 C C . ASN A 1 241 ? -15.200 -6.660 2.451 1.00 93.56 241 ASN A C 1
ATOM 1910 O O . ASN A 1 241 ? -15.911 -6.919 1.479 1.00 93.56 241 ASN A O 1
ATOM 1914 N N . GLN A 1 242 ? -15.179 -7.457 3.528 1.00 90.88 242 GLN A N 1
ATOM 1915 C CA . GLN A 1 242 ? -15.958 -8.693 3.685 1.00 90.88 242 GLN A CA 1
ATOM 1916 C C . GLN A 1 242 ? -15.853 -9.676 2.499 1.00 90.88 242 GLN A C 1
ATOM 1918 O O . GLN A 1 242 ? -16.780 -10.441 2.221 1.00 90.88 242 GLN A O 1
ATOM 1923 N N . GLY A 1 243 ? -14.722 -9.669 1.781 1.00 87.25 243 GLY A N 1
ATOM 1924 C CA . GLY A 1 243 ? -14.513 -10.482 0.577 1.00 87.25 243 GLY A CA 1
ATOM 1925 C C . GLY A 1 243 ? -15.226 -9.966 -0.681 1.00 87.25 243 GLY A C 1
ATOM 1926 O O . GLY A 1 243 ? -15.401 -10.722 -1.639 1.00 87.25 243 GLY A O 1
ATOM 1927 N N . THR A 1 244 ? -15.643 -8.700 -0.688 1.00 91.25 244 THR A N 1
ATOM 1928 C CA . THR A 1 244 ? -16.314 -8.017 -1.805 1.00 91.25 244 THR A CA 1
ATOM 1929 C C . THR A 1 244 ? -15.444 -6.892 -2.385 1.00 91.25 244 THR A C 1
ATOM 1931 O O . THR A 1 244 ? -14.309 -6.694 -1.953 1.00 91.25 244 THR A O 1
ATOM 1934 N N . GLY A 1 245 ? -15.947 -6.183 -3.397 1.00 89.94 245 GLY A N 1
ATOM 1935 C CA . GLY A 1 245 ? -15.299 -4.988 -3.948 1.00 89.94 245 GLY A CA 1
ATOM 1936 C C . GLY A 1 245 ? -15.660 -3.684 -3.229 1.00 89.94 245 GLY A C 1
ATOM 1937 O O . GLY A 1 245 ? -15.158 -2.649 -3.645 1.00 89.94 245 GLY A O 1
ATOM 1938 N N . ASP A 1 246 ? -16.503 -3.739 -2.193 1.00 94.31 246 ASP A N 1
ATOM 1939 C CA . ASP A 1 246 ? -16.989 -2.570 -1.449 1.00 94.31 246 ASP A CA 1
ATOM 1940 C C . ASP A 1 246 ? -16.260 -2.444 -0.102 1.00 94.31 246 ASP A C 1
ATOM 1942 O O . ASP A 1 246 ? -15.889 -3.460 0.501 1.00 94.31 246 ASP A O 1
ATOM 1946 N N . ILE A 1 247 ? -16.106 -1.221 0.408 1.00 95.31 247 ILE A N 1
ATOM 1947 C CA . ILE A 1 247 ? -15.539 -0.959 1.738 1.00 95.31 247 ILE A CA 1
ATOM 1948 C C . ILE A 1 247 ? -16.655 -0.906 2.789 1.00 95.31 247 ILE A C 1
ATOM 1950 O O . ILE A 1 247 ? -17.641 -0.187 2.660 1.00 95.31 247 ILE A O 1
ATOM 1954 N N . TYR A 1 248 ? -16.501 -1.674 3.869 1.00 95.75 248 TYR A N 1
ATOM 1955 C CA . TYR A 1 248 ? -17.436 -1.670 4.997 1.00 95.75 248 TYR A CA 1
ATOM 1956 C C . TYR A 1 248 ? -16.888 -0.853 6.162 1.00 95.75 248 TYR A C 1
ATOM 1958 O O . TYR A 1 248 ? -17.591 -0.002 6.704 1.00 95.75 248 TYR A O 1
ATOM 1966 N N . SER A 1 249 ? -15.653 -1.137 6.569 1.00 97.12 249 SER A N 1
ATOM 1967 C CA . SER A 1 249 ? -14.983 -0.441 7.670 1.00 97.12 249 SER A CA 1
ATOM 1968 C C . SER A 1 249 ? -13.534 -0.156 7.292 1.00 97.12 249 SER A C 1
ATOM 1970 O O . SER A 1 249 ? -12.931 -0.919 6.537 1.00 97.12 249 SER A O 1
ATOM 1972 N N . SER A 1 250 ? -12.960 0.914 7.828 1.00 97.56 250 SER A N 1
ATOM 1973 C CA . SER A 1 250 ? -11.587 1.323 7.546 1.00 97.56 250 SER A CA 1
ATOM 1974 C C . SER A 1 250 ? -10.863 1.764 8.817 1.00 97.56 250 SER A C 1
ATOM 1976 O O . SER A 1 250 ? -11.467 2.269 9.764 1.00 97.56 250 SER A O 1
ATOM 1978 N N . LEU A 1 251 ? -9.551 1.542 8.839 1.00 97.81 251 LEU A N 1
ATOM 1979 C CA . LEU A 1 251 ? -8.613 2.157 9.770 1.00 97.81 251 LEU A CA 1
ATOM 1980 C C . LEU A 1 251 ? -7.525 2.819 8.932 1.00 97.81 251 LEU A C 1
ATOM 1982 O O . LEU A 1 251 ? -6.743 2.131 8.272 1.00 97.81 251 LEU A O 1
ATOM 1986 N N . TYR A 1 252 ? -7.455 4.143 8.974 1.00 96.88 252 TYR A N 1
ATOM 1987 C CA . TYR A 1 252 ? -6.426 4.909 8.292 1.00 96.88 252 TYR A CA 1
ATOM 1988 C C . TYR A 1 252 ? -5.493 5.561 9.304 1.00 96.88 252 TYR A C 1
ATOM 1990 O O . TYR A 1 252 ? -5.907 6.430 10.061 1.00 96.88 252 TYR A O 1
ATOM 1998 N N . MET A 1 253 ? -4.228 5.136 9.321 1.00 95.56 253 MET A N 1
ATOM 1999 C CA . MET A 1 253 ? -3.183 5.737 10.153 1.00 95.56 253 MET A CA 1
ATOM 2000 C C . MET A 1 253 ? -2.299 6.632 9.287 1.00 95.56 253 MET A C 1
ATOM 2002 O O . MET A 1 253 ? -1.671 6.151 8.339 1.00 95.56 253 MET A O 1
ATOM 2006 N N . LYS A 1 254 ? -2.223 7.922 9.608 1.00 93.94 254 LYS A N 1
ATOM 2007 C CA . LYS A 1 254 ? -1.532 8.931 8.793 1.00 93.94 254 LYS A CA 1
ATOM 2008 C C . LYS A 1 254 ? -0.657 9.844 9.642 1.00 93.94 254 LYS A C 1
ATOM 2010 O O . LYS A 1 254 ? -0.819 9.934 10.855 1.00 93.94 254 LYS A O 1
ATOM 2015 N N . SER A 1 255 ? 0.313 10.495 9.011 1.00 91.81 255 SER A N 1
ATOM 2016 C CA . SER A 1 255 ? 1.137 11.490 9.700 1.00 91.81 255 SER A CA 1
ATOM 2017 C C . SER A 1 255 ? 0.262 12.644 10.178 1.00 91.81 255 SER A C 1
ATOM 2019 O O . SER A 1 255 ? -0.494 13.200 9.383 1.00 91.81 255 SER A O 1
ATOM 2021 N N . GLY A 1 256 ? 0.392 13.013 11.452 1.00 87.56 256 GLY A N 1
ATOM 2022 C CA . GLY A 1 256 ? -0.294 14.183 11.991 1.00 87.56 256 GLY A CA 1
ATOM 2023 C C . GLY A 1 256 ? 0.270 15.487 11.426 1.00 87.56 256 GLY A C 1
ATOM 2024 O O . GLY A 1 256 ? 1.444 15.558 11.051 1.00 87.56 256 GLY A O 1
ATOM 2025 N N . TRP A 1 257 ? -0.558 16.534 11.381 1.00 75.88 257 TRP A N 1
ATOM 2026 C CA . TRP A 1 257 ? -0.199 17.821 10.761 1.00 75.88 257 TRP A CA 1
ATOM 2027 C C . TRP A 1 257 ? 1.039 18.489 11.383 1.00 75.88 257 TRP A C 1
ATOM 2029 O O . TRP A 1 257 ? 1.879 19.039 10.673 1.00 75.88 257 TRP A O 1
ATOM 2039 N N . GLU A 1 258 ? 1.156 18.458 12.713 1.00 76.38 258 GLU A N 1
ATOM 2040 C CA . GLU A 1 258 ? 2.302 19.042 13.426 1.00 76.38 258 GLU A CA 1
ATOM 2041 C C . GLU A 1 258 ? 3.333 17.984 13.830 1.00 76.38 258 GLU A C 1
ATOM 2043 O O . GLU A 1 258 ? 4.538 18.187 13.679 1.00 76.38 258 GLU A O 1
ATOM 2048 N N . SER A 1 259 ? 2.863 16.867 14.384 1.00 78.12 259 SER A N 1
ATOM 2049 C CA . SER A 1 259 ? 3.681 15.734 14.813 1.00 78.12 259 SER A CA 1
ATOM 2050 C C . SER A 1 259 ? 2.784 14.560 15.203 1.00 78.12 259 SER A C 1
ATOM 2052 O O . SER A 1 259 ? 1.597 14.751 15.453 1.00 78.12 259 SER A O 1
ATOM 2054 N N . GLY A 1 260 ? 3.366 13.368 15.319 1.00 88.69 260 GLY A N 1
ATOM 2055 C CA . GLY A 1 260 ? 2.643 12.173 15.749 1.00 88.69 260 GLY A CA 1
ATOM 2056 C C . GLY A 1 260 ? 1.894 11.487 14.610 1.00 88.69 260 GLY A C 1
ATOM 2057 O O . GLY A 1 260 ? 2.207 11.668 13.430 1.00 88.69 260 GLY A O 1
ATOM 2058 N N . THR A 1 261 ? 0.939 10.646 14.983 1.00 95.19 261 THR A N 1
ATOM 2059 C CA . THR A 1 261 ? 0.148 9.844 14.051 1.00 95.19 261 THR A CA 1
ATOM 2060 C C . THR A 1 261 ? -1.323 10.053 14.357 1.00 95.19 261 THR A C 1
ATOM 2062 O O . THR A 1 261 ? -1.748 9.836 15.490 1.00 95.19 261 THR A O 1
ATOM 2065 N N . ASP A 1 262 ? -2.075 10.447 13.341 1.00 95.69 262 ASP A N 1
ATOM 2066 C CA . ASP A 1 262 ? -3.528 10.540 13.389 1.00 95.69 262 ASP A CA 1
ATOM 2067 C C . ASP A 1 262 ? -4.126 9.206 12.937 1.00 95.69 262 ASP A C 1
ATOM 2069 O O . ASP A 1 262 ? -3.522 8.468 12.147 1.00 95.69 262 ASP A O 1
ATOM 2073 N N . ALA A 1 263 ? -5.311 8.893 13.446 1.00 96.88 263 ALA A N 1
ATOM 2074 C CA . ALA A 1 263 ? -6.061 7.711 13.073 1.00 96.88 263 ALA A CA 1
ATOM 2075 C C . ALA A 1 263 ? -7.535 8.040 12.849 1.00 96.88 263 ALA A C 1
ATOM 2077 O O . ALA A 1 263 ? -8.210 8.550 13.746 1.00 96.88 263 ALA A O 1
ATOM 2078 N N . ASP A 1 264 ? -8.021 7.666 11.671 1.00 97.12 264 ASP A N 1
ATOM 2079 C CA . ASP A 1 264 ? -9.433 7.698 11.315 1.00 97.12 264 ASP A CA 1
ATOM 2080 C C . ASP A 1 264 ? -9.961 6.263 11.280 1.00 97.12 264 ASP A C 1
ATOM 2082 O O . ASP A 1 264 ? -9.384 5.393 10.623 1.00 97.12 264 ASP A O 1
ATOM 2086 N N . ILE A 1 265 ? -11.038 6.000 12.017 1.00 98.00 265 ILE A N 1
ATOM 2087 C CA . ILE A 1 265 ? -11.680 4.687 12.096 1.00 98.00 265 ILE A CA 1
ATOM 2088 C C . ILE A 1 265 ? -13.120 4.831 11.623 1.00 98.00 265 ILE A C 1
ATOM 2090 O O . ILE A 1 265 ? -13.936 5.415 12.332 1.00 98.00 265 ILE A O 1
ATOM 2094 N N . SER A 1 266 ? -13.450 4.258 10.469 1.00 97.50 266 SER A N 1
ATOM 2095 C CA . SER A 1 266 ? -14.823 4.173 9.965 1.00 97.50 266 SER A CA 1
ATOM 2096 C C . SER A 1 266 ? -15.384 2.783 10.245 1.00 97.50 266 SER A C 1
ATOM 2098 O O . SER A 1 266 ? -14.776 1.775 9.883 1.00 97.50 266 SER A O 1
ATOM 2100 N N . LEU A 1 267 ? -16.532 2.703 10.921 1.00 96.94 267 LEU A N 1
ATOM 2101 C CA . LEU A 1 267 ? -17.168 1.446 11.315 1.00 96.94 267 LEU A CA 1
ATOM 2102 C C . LEU A 1 267 ? -18.557 1.320 10.686 1.00 96.94 267 LEU A C 1
ATOM 2104 O O . LEU A 1 267 ? -19.477 2.088 11.002 1.00 96.94 267 LEU A O 1
ATOM 2108 N N . TYR A 1 268 ? -18.741 0.292 9.854 1.00 94.25 268 TYR A N 1
ATOM 2109 C CA . TYR A 1 268 ? -19.979 0.075 9.106 1.00 94.25 268 TYR A CA 1
ATOM 2110 C C . TYR A 1 268 ? -21.229 0.117 9.997 1.00 94.25 268 TYR A C 1
ATOM 2112 O O . TYR A 1 268 ? -21.409 -0.718 10.886 1.00 94.25 268 TYR A O 1
ATOM 2120 N N . ARG A 1 269 ? -22.149 1.052 9.712 1.00 93.19 269 ARG A N 1
ATOM 2121 C CA . ARG A 1 269 ? -23.423 1.265 10.443 1.00 93.19 269 ARG A CA 1
ATOM 2122 C C . ARG A 1 269 ? -23.281 1.629 11.928 1.00 93.19 269 ARG A C 1
ATOM 2124 O O . ARG A 1 269 ? -24.297 1.648 12.626 1.00 93.19 269 ARG A O 1
ATOM 2131 N N . ILE A 1 270 ? -22.071 1.917 12.397 1.00 95.00 270 ILE A N 1
ATOM 2132 C CA . ILE A 1 270 ? -21.793 2.316 13.780 1.00 95.00 270 ILE A CA 1
ATOM 2133 C C . ILE A 1 270 ? -21.434 3.804 13.815 1.00 95.00 270 ILE A C 1
ATOM 2135 O O . ILE A 1 270 ? -22.103 4.566 14.512 1.00 95.00 270 ILE A O 1
ATOM 2139 N N . GLY A 1 271 ? -20.447 4.226 13.022 1.00 95.19 271 GLY A N 1
ATOM 2140 C CA . GLY A 1 271 ? -19.998 5.615 12.933 1.00 95.19 271 GLY A CA 1
ATOM 2141 C C . GLY A 1 271 ? -18.485 5.727 12.768 1.00 95.19 271 GLY A C 1
ATOM 2142 O O . GLY A 1 271 ? -17.813 4.730 12.515 1.00 95.19 271 GLY A O 1
ATOM 2143 N N . GLU A 1 272 ? -17.972 6.939 12.939 1.00 96.62 272 GLU A N 1
ATOM 2144 C CA . GLU A 1 272 ? -16.558 7.273 12.762 1.00 96.62 272 GLU A CA 1
ATOM 2145 C C . GLU A 1 272 ? -15.924 7.701 14.090 1.00 96.62 272 GLU A C 1
ATOM 2147 O O . GLU A 1 272 ? -16.578 8.313 14.942 1.00 96.62 272 GLU A O 1
ATOM 2152 N N . LEU A 1 273 ? -14.647 7.370 14.270 1.00 97.06 273 LEU A N 1
ATOM 2153 C CA . LEU A 1 273 ? -13.801 7.872 15.346 1.00 97.06 273 LEU A CA 1
ATOM 2154 C C . LEU A 1 273 ? -12.573 8.535 14.728 1.00 97.06 273 LEU A C 1
ATOM 2156 O O . LEU A 1 273 ? -11.868 7.912 13.939 1.00 97.06 273 LEU A O 1
ATOM 2160 N N . HIS A 1 274 ? -12.292 9.757 15.162 1.00 96.75 274 HIS A N 1
ATOM 2161 C CA . HIS A 1 274 ? -11.063 10.477 14.843 1.00 96.75 274 HIS A CA 1
ATOM 2162 C C . HIS A 1 274 ? -10.241 10.628 16.114 1.00 96.75 274 HIS A C 1
ATOM 2164 O O . HIS A 1 274 ? -10.799 10.802 17.207 1.00 96.75 274 HIS A O 1
ATOM 2170 N N . GLY A 1 275 ? -8.924 10.534 15.993 1.00 96.31 275 GLY A N 1
ATOM 2171 C CA . GLY A 1 275 ? -8.037 10.635 17.139 1.00 96.31 275 GLY A CA 1
ATOM 2172 C C . GLY A 1 275 ? -6.570 10.507 16.780 1.00 96.31 275 GLY A C 1
ATOM 2173 O O . GLY A 1 275 ? -6.189 10.486 15.612 1.00 96.31 275 GLY A O 1
ATOM 2174 N N . THR A 1 276 ? -5.744 10.397 17.811 1.00 96.38 276 THR A N 1
ATOM 2175 C CA . THR A 1 276 ? -4.292 10.261 17.684 1.00 96.38 276 THR A CA 1
ATOM 2176 C C . THR A 1 276 ? -3.819 8.918 18.219 1.00 96.38 276 THR A C 1
ATOM 2178 O O . THR A 1 276 ? -4.501 8.257 19.007 1.00 96.38 276 THR A O 1
ATOM 2181 N N . ILE A 1 277 ? -2.632 8.506 17.778 1.00 95.56 277 ILE A N 1
ATOM 2182 C CA . ILE A 1 277 ? -1.929 7.322 18.258 1.00 95.56 277 ILE A CA 1
ATOM 2183 C C . ILE A 1 277 ? -0.710 7.751 19.069 1.00 95.56 277 ILE A C 1
ATOM 2185 O O . ILE A 1 277 ? 0.170 8.462 18.582 1.00 95.56 277 ILE A O 1
ATOM 2189 N N . GLU A 1 278 ? -0.632 7.240 20.291 1.00 90.56 278 GLU A N 1
ATOM 2190 C CA . GLU A 1 278 ? 0.504 7.380 21.196 1.00 90.56 278 GLU A CA 1
ATOM 2191 C C . GLU A 1 278 ? 1.099 6.003 21.519 1.00 90.56 278 GLU A C 1
ATOM 2193 O O . GLU A 1 278 ? 0.425 4.978 21.421 1.00 90.56 278 GLU A O 1
ATOM 2198 N N . ASP A 1 279 ? 2.368 5.960 21.922 1.00 88.31 279 ASP A N 1
ATOM 2199 C CA . ASP A 1 279 ? 2.961 4.740 22.472 1.00 88.31 279 ASP A CA 1
ATOM 2200 C C . ASP A 1 279 ? 2.628 4.624 23.962 1.00 88.31 279 ASP A C 1
ATOM 2202 O O . ASP A 1 279 ? 2.910 5.534 24.745 1.00 88.31 279 ASP A O 1
ATOM 2206 N N . ASP A 1 280 ? 2.062 3.489 24.377 1.00 83.50 280 ASP A N 1
ATOM 2207 C CA . ASP A 1 280 ? 1.913 3.189 25.800 1.00 83.50 280 ASP A CA 1
ATOM 2208 C C . ASP A 1 280 ? 3.253 2.777 26.447 1.00 83.50 280 ASP A C 1
ATOM 2210 O O . ASP A 1 280 ? 4.273 2.578 25.783 1.00 83.50 280 ASP A O 1
ATOM 2214 N N . GLU A 1 281 ? 3.263 2.602 27.775 1.00 78.50 281 GLU A N 1
ATOM 2215 C CA . GLU A 1 281 ? 4.465 2.196 28.529 1.00 78.50 281 GLU A CA 1
ATOM 2216 C C . GLU A 1 281 ? 5.062 0.844 28.076 1.00 78.50 281 GLU A C 1
ATOM 2218 O O . GLU A 1 281 ? 6.198 0.520 28.425 1.00 78.50 281 GLU A O 1
ATOM 2223 N N . SER A 1 282 ? 4.306 0.047 27.315 1.00 80.00 282 SER A N 1
ATOM 2224 C CA . SER A 1 282 ? 4.703 -1.252 26.761 1.00 80.00 282 SER A CA 1
ATOM 2225 C C . SER A 1 282 ? 5.022 -1.200 25.258 1.00 80.00 282 SER A C 1
ATOM 2227 O O . SER A 1 282 ? 5.375 -2.233 24.689 1.00 80.00 282 SER A O 1
ATOM 2229 N N . GLY A 1 283 ? 4.928 -0.029 24.618 1.00 80.12 283 GLY A N 1
ATOM 2230 C CA . GLY A 1 283 ? 5.139 0.170 23.181 1.00 80.12 283 GLY A CA 1
ATOM 2231 C C . GLY A 1 283 ? 3.941 -0.196 22.294 1.00 80.12 283 GLY A C 1
ATOM 2232 O O . GLY A 1 283 ? 4.085 -0.257 21.068 1.00 80.12 283 GLY A O 1
ATOM 2233 N N . ASN A 1 284 ? 2.766 -0.454 22.881 1.00 88.50 284 ASN A N 1
ATOM 2234 C CA . ASN A 1 284 ? 1.538 -0.648 22.115 1.00 88.50 284 ASN A CA 1
ATOM 2235 C C . ASN A 1 284 ? 1.043 0.694 21.572 1.00 88.50 284 ASN A C 1
ATOM 2237 O O . ASN A 1 284 ? 1.202 1.731 22.212 1.00 88.50 284 ASN A O 1
ATOM 2241 N N . LYS A 1 285 ? 0.379 0.653 20.416 1.00 95.06 285 LYS A N 1
ATOM 2242 C CA . LYS A 1 285 ? -0.214 1.829 19.779 1.00 95.06 285 LYS A CA 1
ATOM 2243 C C . LYS A 1 285 ? -1.564 2.122 20.430 1.00 95.06 285 LYS A C 1
ATOM 2245 O O . LYS A 1 285 ? -2.544 1.423 20.181 1.00 95.06 285 LYS A O 1
ATOM 2250 N N . LEU A 1 286 ? -1.595 3.106 21.318 1.00 96.12 286 LEU A N 1
ATOM 2251 C CA . LEU A 1 286 ? -2.783 3.561 22.024 1.00 96.12 286 LEU A CA 1
ATOM 2252 C C . LEU A 1 286 ? -3.480 4.644 21.203 1.00 96.12 286 LEU A C 1
ATOM 2254 O O . LEU A 1 286 ? -2.959 5.741 21.048 1.00 96.12 286 LEU A O 1
ATOM 2258 N N . PHE A 1 287 ? -4.674 4.338 20.717 1.00 97.06 287 PHE A N 1
ATOM 2259 C CA . PHE A 1 287 ? -5.585 5.316 20.143 1.00 97.06 287 PHE A CA 1
ATOM 2260 C C . PHE A 1 287 ? -6.299 6.098 21.247 1.00 97.06 287 PHE A C 1
ATOM 2262 O O . PHE A 1 287 ? -6.800 5.495 22.207 1.00 97.06 287 PHE A O 1
ATOM 2269 N N . VAL A 1 288 ? -6.405 7.412 21.071 1.00 96.12 288 VAL A N 1
ATOM 2270 C CA . VAL A 1 288 ? -7.205 8.315 21.904 1.00 96.12 288 VAL A CA 1
ATOM 2271 C C . VAL A 1 288 ? -8.066 9.181 20.988 1.00 96.12 288 VAL A C 1
ATOM 2273 O O . VAL A 1 288 ? -7.528 9.893 20.143 1.00 96.12 288 VAL A O 1
ATOM 2276 N N . SER A 1 289 ? -9.392 9.126 21.147 1.00 96.56 289 SER A N 1
ATOM 2277 C CA . SER A 1 289 ? -10.305 9.949 20.347 1.00 96.56 289 SER A CA 1
ATOM 2278 C C . SER A 1 289 ? -10.131 11.441 20.635 1.00 96.56 289 SER A C 1
ATOM 2280 O O . SER A 1 289 ? -9.770 11.829 21.747 1.00 96.56 289 SER A O 1
ATOM 2282 N N . GLU A 1 290 ? -10.442 12.292 19.657 1.00 94.88 290 GLU A N 1
ATOM 2283 C CA . GLU A 1 290 ? -10.325 13.754 19.782 1.00 94.88 290 GLU A CA 1
ATOM 2284 C C . GLU A 1 290 ? -11.125 14.333 20.960 1.00 94.88 290 GLU A C 1
ATOM 2286 O O . GLU A 1 290 ? -10.693 15.281 21.617 1.00 94.88 290 GLU A O 1
ATOM 2291 N N . ASP A 1 291 ? -12.292 13.756 21.255 1.00 93.06 291 ASP A N 1
ATOM 2292 C CA . ASP A 1 291 ? -13.132 14.146 22.390 1.00 93.06 291 ASP A CA 1
ATOM 2293 C C . ASP A 1 291 ? -12.655 13.565 23.738 1.00 93.06 291 ASP A C 1
ATOM 2295 O O . ASP A 1 291 ? -13.210 13.893 24.789 1.00 93.06 291 ASP A O 1
ATOM 2299 N N . GLY A 1 292 ? -11.624 12.714 23.715 1.00 93.19 292 GLY A N 1
ATOM 2300 C CA . GLY A 1 292 ? -11.039 12.033 24.866 1.00 93.19 292 GLY A CA 1
ATOM 2301 C C . GLY A 1 292 ? -11.906 10.923 25.462 1.00 93.19 292 GLY A C 1
ATOM 2302 O O . GLY A 1 292 ? -11.531 10.359 26.493 1.00 93.19 292 GLY A O 1
ATOM 2303 N N . ASN A 1 293 ? -13.052 10.610 24.851 1.00 95.38 293 ASN A N 1
ATOM 2304 C CA . ASN A 1 293 ? -14.037 9.694 25.413 1.00 95.38 293 ASN A CA 1
ATOM 2305 C C . ASN A 1 293 ? -13.751 8.227 25.112 1.00 95.38 293 ASN A C 1
ATOM 2307 O O . ASN A 1 293 ? -14.249 7.363 25.830 1.00 95.38 293 ASN A O 1
ATOM 2311 N N . VAL A 1 294 ? -12.982 7.923 24.069 1.00 97.31 294 VAL A N 1
ATOM 2312 C CA . VAL A 1 294 ? -12.668 6.558 23.650 1.00 97.31 294 VAL A CA 1
ATOM 2313 C C . VAL A 1 294 ? -11.161 6.372 23.640 1.00 97.31 294 VAL A C 1
ATOM 2315 O O . VAL A 1 294 ? -10.425 7.156 23.044 1.00 97.31 294 VAL A O 1
ATOM 2318 N N . LYS A 1 295 ? -10.703 5.285 24.261 1.00 96.94 295 LYS A N 1
ATOM 2319 C CA . LYS A 1 295 ? -9.343 4.780 24.071 1.00 96.94 295 LYS A CA 1
ATOM 2320 C C . LYS A 1 295 ? -9.373 3.333 23.639 1.00 96.94 295 LYS A C 1
ATOM 2322 O O . LYS A 1 295 ? -10.249 2.563 24.044 1.00 96.94 295 LYS A O 1
ATOM 2327 N N . GLY A 1 296 ? -8.379 2.946 22.858 1.00 96.94 296 GLY A N 1
ATOM 2328 C CA . GLY A 1 296 ? -8.214 1.560 22.461 1.00 96.94 296 GLY A CA 1
ATOM 2329 C C . GLY A 1 296 ? -6.806 1.245 22.003 1.00 96.94 296 GLY A C 1
ATOM 2330 O O . GLY A 1 296 ? -6.003 2.131 21.748 1.00 96.94 296 GLY A O 1
ATOM 2331 N N . ILE A 1 297 ? -6.498 -0.041 21.934 1.00 97.06 297 ILE A N 1
ATOM 2332 C CA . ILE A 1 297 ? -5.209 -0.527 21.456 1.00 97.06 297 ILE A CA 1
ATOM 2333 C C . ILE A 1 297 ? -5.361 -0.889 19.985 1.00 97.06 297 ILE A C 1
ATOM 2335 O O . ILE A 1 297 ? -6.245 -1.674 19.632 1.00 97.06 297 ILE A O 1
ATOM 2339 N N . ILE A 1 298 ? -4.477 -0.342 19.158 1.00 97.00 298 ILE A N 1
ATOM 2340 C CA . ILE A 1 298 ? -4.298 -0.734 17.769 1.00 97.00 298 ILE A CA 1
ATOM 2341 C C . ILE A 1 298 ? -3.159 -1.748 17.692 1.00 97.00 298 ILE A C 1
ATOM 2343 O O . ILE A 1 298 ? -2.062 -1.537 18.213 1.00 97.00 298 ILE A O 1
ATOM 2347 N N . THR A 1 299 ? -3.415 -2.863 17.017 1.00 95.38 299 THR A N 1
ATOM 2348 C CA . THR A 1 299 ? -2.365 -3.786 16.570 1.00 95.38 299 THR A CA 1
ATOM 2349 C C . THR A 1 299 ? -2.399 -3.856 15.055 1.00 95.38 299 THR A C 1
ATOM 2351 O O . THR A 1 299 ? -3.471 -3.757 14.467 1.00 95.38 299 THR A O 1
ATOM 2354 N N . TYR A 1 300 ? -1.240 -3.985 14.417 1.00 94.56 300 TYR A N 1
ATOM 2355 C CA . TYR A 1 300 ? -1.133 -3.981 12.962 1.00 94.56 300 TYR A CA 1
ATOM 2356 C C . TYR A 1 300 ? 0.006 -4.888 12.496 1.00 94.56 300 TYR A C 1
ATOM 2358 O O . TYR A 1 300 ? 0.957 -5.153 13.234 1.00 94.56 300 TYR A O 1
ATOM 2366 N N . GLY A 1 301 ? -0.097 -5.364 11.261 1.00 94.06 301 GLY A N 1
ATOM 2367 C CA . GLY A 1 301 ? 0.901 -6.207 10.623 1.00 94.06 301 GLY A CA 1
ATOM 2368 C C . GLY A 1 301 ? 0.476 -6.620 9.217 1.00 94.06 301 GLY A C 1
ATOM 2369 O O . GLY A 1 301 ? -0.442 -6.052 8.629 1.00 94.06 301 GLY A O 1
ATOM 2370 N N . TRP A 1 302 ? 1.149 -7.636 8.680 1.00 93.56 302 TRP A N 1
ATOM 2371 C CA . TRP A 1 302 ? 0.848 -8.190 7.354 1.00 93.56 302 TRP A CA 1
ATOM 2372 C C . TRP A 1 302 ? -0.447 -9.006 7.292 1.00 93.56 302 TRP A C 1
ATOM 2374 O O . TRP A 1 302 ? -0.933 -9.273 6.199 1.00 93.56 302 TRP A O 1
ATOM 2384 N N . ASP A 1 303 ? -1.019 -9.363 8.443 1.00 91.44 303 ASP A N 1
ATOM 2385 C CA . ASP A 1 303 ? -2.316 -10.044 8.538 1.00 91.44 303 ASP A CA 1
ATOM 2386 C C . ASP A 1 303 ? -3.491 -9.055 8.713 1.00 91.44 303 ASP A C 1
ATOM 2388 O O . ASP A 1 303 ? -4.640 -9.468 8.855 1.00 91.44 303 ASP A O 1
ATOM 2392 N N . GLY A 1 304 ? -3.213 -7.747 8.683 1.00 94.44 304 GLY A N 1
ATOM 2393 C CA . GLY A 1 304 ? -4.191 -6.676 8.862 1.00 94.44 304 GLY A CA 1
ATOM 2394 C C . GLY A 1 304 ? -3.965 -5.891 10.149 1.00 94.44 304 GLY A C 1
ATOM 2395 O O . GLY A 1 304 ? -2.874 -5.903 10.726 1.00 94.44 304 GLY A O 1
ATOM 2396 N N . ALA A 1 305 ? -5.005 -5.199 10.596 1.00 96.25 305 ALA A N 1
ATOM 2397 C CA . ALA A 1 305 ? -5.011 -4.437 11.831 1.00 96.25 305 ALA A CA 1
ATOM 2398 C C . ALA A 1 305 ? -6.243 -4.749 12.682 1.00 96.25 305 ALA A C 1
ATOM 2400 O O . ALA A 1 305 ? -7.272 -5.199 12.182 1.00 96.25 305 ALA A O 1
ATOM 2401 N N . THR A 1 306 ? -6.147 -4.500 13.984 1.00 97.38 306 THR A N 1
ATOM 2402 C CA . THR A 1 306 ? -7.291 -4.565 14.894 1.00 97.38 306 THR A CA 1
ATOM 2403 C C . THR A 1 306 ? -7.324 -3.348 15.801 1.00 97.38 306 THR A C 1
ATOM 2405 O O . THR A 1 306 ? -6.277 -2.855 16.220 1.00 97.38 306 THR A O 1
ATOM 2408 N N . PHE A 1 307 ? -8.531 -2.893 16.124 1.00 97.81 307 PHE A N 1
ATOM 2409 C CA . PHE A 1 307 ? -8.792 -1.861 17.118 1.00 97.81 307 PHE A CA 1
ATOM 2410 C C . PHE A 1 307 ? -9.606 -2.463 18.261 1.00 97.81 307 PHE A C 1
ATOM 2412 O O . PHE A 1 307 ? -10.746 -2.892 18.074 1.00 97.81 307 PHE A O 1
ATOM 2419 N N . LYS A 1 308 ? -9.012 -2.509 19.455 1.00 98.00 308 LYS A N 1
ATOM 2420 C CA . LYS A 1 308 ? -9.658 -3.012 20.668 1.00 98.00 308 LYS A CA 1
ATOM 2421 C C . LYS A 1 308 ? -9.938 -1.876 21.636 1.00 98.00 308 LYS A C 1
ATOM 2423 O O . LYS A 1 308 ? -9.004 -1.305 22.194 1.00 98.00 308 LYS A O 1
ATOM 2428 N N . VAL A 1 309 ? -11.208 -1.626 21.925 1.00 98.00 309 VAL A N 1
ATOM 2429 C CA . VAL A 1 309 ? -11.632 -0.567 22.848 1.00 98.00 309 VAL A CA 1
ATOM 2430 C C . VAL A 1 309 ? -11.292 -0.953 24.289 1.00 98.00 309 VAL A C 1
ATOM 2432 O O . VAL A 1 309 ? -11.723 -1.996 24.791 1.00 98.00 309 VAL A O 1
ATOM 2435 N N . THR A 1 310 ? -10.522 -0.108 24.973 1.00 96.81 310 THR A N 1
ATOM 2436 C CA . THR A 1 310 ? -10.057 -0.326 26.353 1.00 96.81 310 THR A CA 1
ATOM 2437 C C . THR A 1 310 ? -10.736 0.590 27.361 1.00 96.81 310 THR A C 1
ATOM 2439 O O . THR A 1 310 ? -10.915 0.193 28.513 1.00 96.81 310 THR A O 1
ATOM 2442 N N . GLU A 1 311 ? -11.155 1.782 26.943 1.00 96.81 311 GLU A N 1
ATOM 2443 C CA . GLU A 1 311 ? -11.799 2.772 27.803 1.00 96.81 311 GLU A CA 1
ATOM 2444 C C . GLU A 1 311 ? -12.893 3.502 27.024 1.00 96.81 311 GLU A C 1
ATOM 2446 O O . GLU A 1 311 ? -12.692 3.882 25.872 1.00 96.81 311 GLU A O 1
ATOM 2451 N N . VAL A 1 312 ? -14.046 3.693 27.668 1.00 96.81 312 VAL A N 1
ATOM 2452 C CA . VAL A 1 312 ? -15.123 4.556 27.180 1.00 96.81 312 VAL A CA 1
ATOM 2453 C C . VAL A 1 312 ? -15.623 5.395 28.349 1.00 96.81 312 VAL A C 1
ATOM 2455 O O . VAL A 1 312 ? -16.073 4.849 29.361 1.00 96.81 312 VAL A O 1
ATOM 2458 N N . THR A 1 313 ? -15.559 6.715 28.218 1.00 91.81 313 THR A N 1
ATOM 2459 C CA . THR A 1 313 ? -16.106 7.669 29.181 1.00 91.81 313 THR A CA 1
ATOM 2460 C C . THR A 1 313 ? -17.184 8.508 28.506 1.00 91.81 313 THR A C 1
ATOM 2462 O O . THR A 1 313 ? -16.899 9.213 27.553 1.00 91.81 313 THR A O 1
ATOM 2465 N N . GLY A 1 314 ? -18.421 8.465 29.002 1.00 84.44 314 GLY A N 1
ATOM 2466 C CA . GLY A 1 314 ? -19.532 9.229 28.415 1.00 84.44 314 GLY A CA 1
ATOM 2467 C C . GLY A 1 314 ? -20.301 8.472 27.329 1.00 84.44 314 GLY A C 1
ATOM 2468 O O . GLY A 1 314 ? -20.299 7.241 27.306 1.00 84.44 314 GLY A O 1
ATOM 2469 N N . ASP A 1 315 ? -21.011 9.220 26.483 1.00 86.44 315 ASP A N 1
ATOM 2470 C CA . ASP A 1 315 ? -21.770 8.667 25.360 1.00 86.44 315 ASP A CA 1
ATOM 2471 C C . ASP A 1 315 ? -20.804 8.332 24.216 1.00 86.44 315 ASP A C 1
ATOM 2473 O O . ASP A 1 315 ? -20.008 9.174 23.809 1.00 86.44 315 ASP A O 1
ATOM 2477 N N . SER A 1 316 ? -20.870 7.107 23.696 1.00 90.69 316 SER A N 1
ATOM 2478 C CA . SER A 1 316 ? -19.995 6.642 22.619 1.00 90.69 316 SER A CA 1
ATOM 2479 C C . SER A 1 316 ? -20.732 5.702 21.672 1.00 90.69 316 SER A C 1
ATOM 2481 O O . SER A 1 316 ? -21.699 5.040 22.057 1.00 90.69 316 SER A O 1
ATOM 2483 N N . ILE A 1 317 ? -20.252 5.644 20.429 1.00 93.50 317 ILE A N 1
ATOM 2484 C CA . ILE A 1 317 ? -20.709 4.702 19.401 1.00 93.50 317 ILE A CA 1
ATOM 2485 C C . ILE A 1 317 ? -20.135 3.289 19.597 1.00 93.50 317 ILE A C 1
ATOM 2487 O O . ILE A 1 317 ? -20.634 2.344 18.992 1.00 93.50 317 ILE A O 1
ATOM 2491 N N . VAL A 1 318 ? -19.130 3.131 20.467 1.00 96.31 318 VAL A N 1
ATOM 2492 C CA . VAL A 1 318 ? -18.488 1.849 20.793 1.00 96.31 318 VAL A CA 1
ATOM 2493 C C . VAL A 1 318 ? -18.577 1.527 22.287 1.00 96.31 318 VAL A C 1
ATOM 2495 O O . VAL A 1 318 ? -18.830 2.393 23.125 1.00 96.31 318 VAL A O 1
ATOM 2498 N N . SER A 1 319 ? -18.361 0.260 22.638 1.00 96.69 319 SER A N 1
ATOM 2499 C CA . SER A 1 319 ? -18.349 -0.249 24.012 1.00 96.69 319 SER A CA 1
ATOM 2500 C C . SER A 1 319 ? -16.981 -0.801 24.415 1.00 96.69 319 SER A C 1
ATOM 2502 O O . SER A 1 319 ? -16.209 -1.299 23.600 1.00 96.69 319 SER A O 1
ATOM 2504 N N . VAL A 1 320 ? -16.676 -0.754 25.716 1.00 97.56 320 VAL A N 1
ATOM 2505 C CA . VAL A 1 320 ? -15.443 -1.344 26.263 1.00 97.56 320 VAL A CA 1
ATOM 2506 C C . VAL A 1 320 ? -15.390 -2.845 25.955 1.00 97.56 320 VAL A C 1
ATOM 2508 O O . VAL A 1 320 ? -16.336 -3.574 26.259 1.00 97.56 320 VAL A O 1
ATOM 2511 N N . ASN A 1 321 ? -14.237 -3.314 25.470 1.00 97.19 321 ASN A N 1
ATOM 2512 C CA . ASN A 1 321 ? -13.960 -4.661 24.952 1.00 97.19 321 ASN A CA 1
ATOM 2513 C C . ASN A 1 321 ? -14.496 -4.974 23.550 1.00 97.19 321 ASN A C 1
ATOM 2515 O O . ASN A 1 321 ? -14.302 -6.110 23.110 1.00 97.19 321 ASN A O 1
ATOM 2519 N N . ASP A 1 322 ? -15.102 -4.019 22.842 1.00 98.00 322 ASP A N 1
ATOM 2520 C CA . ASP A 1 322 ? -15.331 -4.196 21.409 1.00 98.00 322 ASP A CA 1
ATOM 2521 C C . ASP A 1 322 ? -13.989 -4.390 20.690 1.00 98.00 322 ASP A C 1
ATOM 2523 O O . ASP A 1 322 ? -12.972 -3.782 21.050 1.00 98.00 322 ASP A O 1
ATOM 2527 N N . VAL A 1 323 ? -13.991 -5.266 19.687 1.00 97.69 323 VAL A N 1
ATOM 2528 C CA . VAL A 1 323 ? -12.840 -5.543 18.827 1.00 97.69 323 VAL A CA 1
ATOM 2529 C C . VAL A 1 323 ? -13.304 -5.435 17.386 1.00 97.69 323 VAL A C 1
ATOM 2531 O O . VAL A 1 323 ? -14.238 -6.128 16.984 1.00 97.69 323 VAL A O 1
ATOM 2534 N N . TYR A 1 324 ? -12.634 -4.575 16.632 1.00 97.50 324 TYR A N 1
ATOM 2535 C CA . TYR A 1 324 ? -12.855 -4.368 15.208 1.00 97.50 324 TYR A CA 1
ATOM 2536 C C . TYR A 1 324 ? -11.618 -4.839 14.447 1.00 97.50 324 TYR A C 1
ATOM 2538 O O . TYR A 1 324 ? -10.493 -4.561 14.868 1.00 97.50 324 TYR A O 1
ATOM 2546 N N . GLU A 1 325 ? -11.825 -5.579 13.362 1.00 96.81 325 GLU A N 1
ATOM 2547 C CA . GLU A 1 325 ? -10.761 -6.163 12.545 1.00 96.81 325 GLU A CA 1
ATOM 2548 C C . GLU A 1 325 ? -10.789 -5.543 11.148 1.00 96.81 325 GLU A C 1
ATOM 2550 O O . GLU A 1 325 ? -11.851 -5.391 10.550 1.00 96.81 325 GLU A O 1
ATOM 2555 N N . PHE A 1 326 ? -9.608 -5.214 10.635 1.00 96.38 326 PHE A N 1
ATOM 2556 C CA . PHE A 1 326 ? -9.385 -4.622 9.320 1.00 96.38 326 PHE A CA 1
ATOM 2557 C C . PHE A 1 326 ? -8.367 -5.502 8.588 1.00 96.38 326 PHE A C 1
ATOM 2559 O O . PHE A 1 326 ? -7.156 -5.330 8.772 1.00 96.38 326 PHE A O 1
ATOM 2566 N N . PRO A 1 327 ? -8.825 -6.518 7.838 1.00 92.69 327 PRO A N 1
ATOM 2567 C CA . PRO A 1 327 ? -7.940 -7.446 7.149 1.00 92.69 327 PRO A CA 1
ATOM 2568 C C . PRO A 1 327 ? -6.977 -6.748 6.178 1.00 92.69 327 PRO A C 1
ATOM 2570 O O . PRO A 1 327 ? -7.231 -5.657 5.668 1.00 92.69 327 PRO A O 1
ATOM 2573 N N . PHE A 1 328 ? -5.853 -7.401 5.884 1.00 86.88 328 PHE A N 1
ATOM 2574 C CA . PHE A 1 328 ? -4.926 -6.921 4.862 1.00 86.88 328 PHE A CA 1
ATOM 2575 C C . PHE A 1 328 ? -5.495 -7.191 3.458 1.00 86.88 328 PHE A C 1
ATOM 2577 O O . PHE A 1 328 ? -5.248 -8.236 2.853 1.00 86.88 328 PHE A O 1
ATOM 2584 N N . VAL A 1 329 ? -6.303 -6.255 2.960 1.00 85.62 329 VAL A N 1
ATOM 2585 C CA . VAL A 1 329 ? -6.872 -6.299 1.602 1.00 85.62 329 VAL A CA 1
ATOM 2586 C C . VAL A 1 329 ? -6.420 -5.139 0.724 1.00 85.62 329 VAL A C 1
ATOM 2588 O O . VAL A 1 329 ? -6.575 -5.261 -0.486 1.00 85.62 329 VAL A O 1
ATOM 2591 N N . PHE A 1 330 ? -5.838 -4.078 1.300 1.00 84.62 330 PHE A N 1
ATOM 2592 C CA . PHE A 1 330 ? -5.409 -2.852 0.620 1.00 84.62 330 PHE A CA 1
ATOM 2593 C C . PHE A 1 330 ? -4.079 -2.324 1.171 1.00 84.62 330 PHE A C 1
ATOM 2595 O O . PHE A 1 330 ? -3.786 -2.539 2.369 1.00 84.62 330 PHE A O 1
#

Nearest PDB structures (foldseek):
  2p4o-assembly1_A  TM=2.758E-01  e=4.248E+00  Nostoc punctiforme PCC 73102

Foldseek 3Di:
DDDDDDDDDDDDDDDDDDDDDDDDDDDDDDDDPQDPDPDPDDDDDDDDDDDDDDDDDDDDDDDDDDPDDLDDAALLVDQAADDLVDDCLVNLLSQLVVQVVPDPAPVSSVVSLVVSLVSLVSNHDPPDDLSSLLSSLLSNLSNLVSLLVVLLVLLCVQDDPVVNVLVVLLVVLLSLCLVVQLCLAPNDPVPNPSCSSSVSSVQSSVLSNLSSLVSSVVSCVRVVHDDDRDDDDPAHKFFDPVSGSYGQWIWGWAADPVGAIWIWIQHHPLGIFTFGWDQDPVRWTWTAGPVRQWIWTWDQDSQFIKTATCGGDDDDSDDHGDMDTGGSSD

Mean predicted aligned error: 11.84 Å